Protein AF-A0AAU9RR75-F1 (afdb_monomer_lite)

Structure (mmCIF, N/CA/C/O backbone):
data_AF-A0AAU9RR75-F1
#
_entry.id   AF-A0AAU9RR75-F1
#
loop_
_atom_site.group_PDB
_atom_site.id
_atom_site.type_symbol
_atom_site.label_atom_id
_atom_site.label_alt_id
_atom_site.label_comp_id
_atom_site.label_asym_id
_atom_site.label_entity_id
_atom_site.label_seq_id
_atom_site.pdbx_PDB_ins_code
_atom_site.Cartn_x
_atom_site.Cartn_y
_atom_site.Cartn_z
_atom_site.occupancy
_atom_site.B_iso_or_equiv
_atom_site.auth_seq_id
_atom_site.auth_comp_id
_atom_site.auth_asym_id
_atom_site.auth_atom_id
_atom_site.pdbx_PDB_model_num
ATOM 1 N N . ASP A 1 1 ? 11.156 -35.466 -24.099 1.00 46.19 1 ASP A N 1
ATOM 2 C CA . ASP A 1 1 ? 11.666 -36.235 -25.256 1.00 46.19 1 ASP A CA 1
ATOM 3 C C . ASP A 1 1 ? 13.122 -35.937 -25.621 1.00 46.19 1 ASP A C 1
ATOM 5 O O . ASP A 1 1 ? 13.443 -35.764 -26.784 1.00 46.19 1 ASP A O 1
ATOM 9 N N . ILE A 1 2 ? 14.032 -35.916 -24.636 1.00 34.22 2 ILE A N 1
ATOM 10 C CA . ILE A 1 2 ? 15.478 -35.673 -24.851 1.00 34.22 2 ILE A CA 1
ATOM 11 C C . ILE A 1 2 ? 16.293 -36.975 -24.693 1.00 34.22 2 ILE A C 1
ATOM 13 O O . ILE A 1 2 ? 17.380 -37.107 -25.248 1.00 34.22 2 ILE A O 1
ATOM 17 N N . GLU A 1 3 ? 15.743 -37.993 -24.021 1.00 34.94 3 GLU A N 1
ATOM 18 C CA . GLU A 1 3 ? 16.400 -39.302 -23.882 1.00 34.94 3 GLU A CA 1
ATOM 19 C C . GLU A 1 3 ? 16.282 -40.186 -25.138 1.00 34.94 3 GLU A C 1
ATOM 21 O O . GLU A 1 3 ? 17.133 -41.044 -25.371 1.00 34.94 3 GLU A O 1
ATOM 26 N N . GLY A 1 4 ? 15.286 -39.940 -26.000 1.00 34.06 4 GLY A N 1
ATOM 27 C CA . GLY A 1 4 ? 15.069 -40.708 -27.233 1.00 34.06 4 GLY A CA 1
ATOM 28 C C . GLY A 1 4 ? 16.103 -40.439 -28.334 1.00 34.06 4 GLY A C 1
ATOM 29 O O . GLY A 1 4 ? 16.520 -41.368 -29.026 1.00 34.06 4 GLY A O 1
ATOM 30 N N . GLU A 1 5 ? 16.586 -39.199 -28.471 1.00 41.47 5 GLU A N 1
ATOM 31 C CA . GLU A 1 5 ? 17.566 -38.843 -29.512 1.00 41.47 5 GLU A CA 1
ATOM 32 C C . GLU A 1 5 ? 18.999 -39.283 -29.162 1.00 41.47 5 GLU A C 1
ATOM 34 O O . GLU A 1 5 ? 19.757 -39.699 -30.042 1.00 41.47 5 GLU A O 1
ATOM 39 N N . PHE A 1 6 ? 19.367 -39.295 -27.874 1.00 38.53 6 PHE A N 1
ATOM 40 C CA . PHE A 1 6 ? 20.675 -39.799 -27.431 1.00 38.53 6 PHE A CA 1
ATOM 41 C C . PHE A 1 6 ? 20.812 -41.322 -27.601 1.00 38.53 6 PHE A C 1
ATOM 43 O O . PHE A 1 6 ? 21.907 -41.815 -27.897 1.00 38.53 6 PHE A O 1
ATOM 50 N N . ALA A 1 7 ? 19.711 -42.069 -27.465 1.00 42.69 7 ALA A N 1
ATOM 51 C CA . ALA A 1 7 ? 19.684 -43.511 -27.706 1.00 42.69 7 ALA A CA 1
ATOM 52 C C . ALA A 1 7 ? 19.883 -43.851 -29.195 1.00 42.69 7 ALA A C 1
ATOM 54 O O . ALA A 1 7 ? 20.611 -44.792 -29.521 1.00 42.69 7 ALA A O 1
ATOM 55 N N . PHE A 1 8 ? 19.322 -43.042 -30.101 1.00 44.62 8 PHE A N 1
ATOM 56 C CA . PHE A 1 8 ? 19.456 -43.238 -31.547 1.00 44.62 8 PHE A CA 1
ATOM 57 C C . PHE A 1 8 ? 20.886 -42.958 -32.041 1.00 44.62 8 PHE A C 1
ATOM 59 O O . PHE A 1 8 ? 21.438 -43.724 -32.832 1.00 44.62 8 PHE A O 1
ATOM 66 N N . GLY A 1 9 ? 21.536 -41.917 -31.502 1.00 43.59 9 GLY A N 1
ATOM 67 C CA . GLY A 1 9 ? 22.930 -41.592 -31.824 1.00 43.59 9 GLY A CA 1
ATOM 68 C C . GLY A 1 9 ? 23.934 -42.664 -31.377 1.00 43.59 9 GLY A C 1
ATOM 69 O O . GLY A 1 9 ? 24.864 -42.990 -32.117 1.00 43.59 9 GLY A O 1
ATOM 70 N N . ARG A 1 10 ? 23.731 -43.276 -30.199 1.00 45.75 10 ARG A N 1
ATOM 71 C CA . ARG A 1 10 ? 24.591 -44.378 -29.724 1.00 45.75 10 ARG A CA 1
ATOM 72 C C . ARG A 1 10 ? 24.416 -45.656 -30.547 1.00 45.75 10 ARG A C 1
ATOM 74 O O . ARG A 1 10 ? 25.415 -46.310 -30.834 1.00 45.75 10 ARG A O 1
ATOM 81 N N . LEU A 1 11 ? 23.194 -45.970 -30.985 1.00 44.12 11 LEU A N 1
ATOM 82 C CA . LEU A 1 11 ? 22.911 -47.157 -31.800 1.00 44.12 11 LEU A CA 1
ATOM 83 C C . LEU A 1 11 ? 23.621 -47.109 -33.167 1.00 44.12 11 LEU A C 1
ATOM 85 O O . LEU A 1 11 ? 24.151 -48.121 -33.624 1.00 44.12 11 LEU A O 1
ATOM 89 N N . ILE A 1 12 ? 23.705 -45.928 -33.790 1.00 49.34 12 ILE A N 1
ATOM 90 C CA . ILE A 1 12 ? 24.385 -45.750 -35.085 1.00 49.34 12 ILE A CA 1
ATOM 91 C C . ILE A 1 12 ? 25.908 -45.908 -34.952 1.00 49.34 12 ILE A C 1
ATOM 93 O O . ILE A 1 12 ? 26.529 -46.564 -35.789 1.00 49.34 12 ILE A O 1
ATOM 97 N N . ILE A 1 13 ? 26.518 -45.391 -33.880 1.00 51.62 13 ILE A N 1
ATOM 98 C CA . ILE A 1 13 ? 27.967 -45.537 -33.652 1.00 51.62 13 ILE A CA 1
ATOM 99 C C . ILE A 1 13 ? 28.342 -47.007 -33.387 1.00 51.62 13 ILE A C 1
ATOM 101 O O . ILE A 1 13 ? 29.365 -47.472 -33.890 1.00 51.62 13 ILE A O 1
ATOM 105 N N . THR A 1 14 ? 27.506 -47.770 -32.672 1.00 47.81 14 THR A N 1
ATOM 106 C CA . THR A 1 14 ? 27.743 -49.206 -32.421 1.00 47.81 14 THR A CA 1
ATOM 107 C C . THR A 1 14 ? 27.582 -50.070 -33.680 1.00 47.81 14 THR A C 1
ATOM 109 O O . THR A 1 14 ? 28.323 -51.035 -33.866 1.00 47.81 14 THR A O 1
ATOM 112 N N . LEU A 1 15 ? 26.670 -49.715 -34.591 1.00 47.34 15 LEU A N 1
ATOM 113 C CA . LEU A 1 15 ? 26.523 -50.422 -35.871 1.00 47.34 15 LEU A CA 1
ATOM 114 C C . LEU A 1 15 ? 27.691 -50.138 -36.832 1.00 47.34 15 LEU A C 1
ATOM 116 O O . LEU A 1 15 ? 28.119 -51.034 -37.564 1.00 47.34 15 LEU A O 1
ATOM 120 N N . LEU A 1 16 ? 28.261 -48.929 -36.796 1.00 47.50 16 LEU A N 1
ATOM 121 C CA . LEU A 1 16 ? 29.411 -48.569 -37.633 1.00 47.50 16 LEU A CA 1
ATOM 122 C C . LEU A 1 16 ? 30.712 -49.244 -37.178 1.00 47.50 16 LEU A C 1
ATOM 124 O O . LEU A 1 16 ? 31.492 -49.677 -38.028 1.00 47.50 16 LEU A O 1
ATOM 128 N N . THR A 1 17 ? 30.930 -49.425 -35.872 1.00 47.19 17 THR A N 1
ATOM 129 C CA . THR A 1 17 ? 32.090 -50.189 -35.380 1.00 47.19 17 THR A CA 1
ATOM 130 C C . THR A 1 17 ? 31.963 -51.684 -35.678 1.00 47.19 17 THR A C 1
ATOM 132 O O . THR A 1 17 ? 32.955 -52.300 -36.061 1.00 47.19 17 THR A O 1
ATOM 135 N N . SER A 1 18 ? 30.758 -52.264 -35.625 1.00 42.41 18 SER A N 1
ATOM 136 C CA . SER A 1 18 ? 30.532 -53.669 -36.010 1.00 42.41 18 SER A CA 1
ATOM 137 C C . SER A 1 18 ? 30.731 -53.926 -37.510 1.00 42.41 18 SER A C 1
ATOM 139 O O . SER A 1 18 ? 31.189 -55.005 -37.885 1.00 42.41 18 SER A O 1
ATOM 141 N N . SER A 1 19 ? 30.419 -52.954 -38.373 1.00 42.91 19 SER A N 1
ATOM 142 C CA . SER A 1 19 ? 30.619 -53.082 -39.824 1.00 42.91 19 SER A CA 1
ATOM 143 C C . SER A 1 19 ? 32.105 -53.005 -40.206 1.00 42.91 19 SER A C 1
ATOM 145 O O . SER A 1 19 ? 32.556 -53.717 -41.099 1.00 42.91 19 SER A O 1
ATOM 147 N N . TYR A 1 20 ? 32.904 -52.228 -39.462 1.00 40.72 20 TYR A N 1
ATOM 148 C CA . TYR A 1 20 ? 34.354 -52.125 -39.675 1.00 40.72 20 TYR A CA 1
ATOM 149 C C . TYR A 1 20 ? 35.115 -53.419 -39.321 1.00 40.72 20 TYR A C 1
ATOM 151 O O . TYR A 1 20 ? 36.130 -53.723 -39.946 1.00 40.72 20 TYR A O 1
ATOM 159 N N . TYR A 1 21 ? 34.614 -54.211 -38.364 1.00 36.47 21 TYR A N 1
ATOM 160 C CA . TYR A 1 21 ? 35.192 -55.518 -38.011 1.00 36.47 21 TYR A CA 1
ATOM 161 C C . TYR A 1 21 ? 34.797 -56.654 -38.966 1.00 36.47 21 TYR A C 1
ATOM 163 O O . TYR A 1 21 ? 35.471 -57.682 -38.991 1.00 36.47 21 TYR A O 1
ATOM 171 N N . PHE A 1 22 ? 33.750 -56.488 -39.781 1.00 37.34 22 PHE A N 1
ATOM 172 C CA . PHE A 1 22 ? 33.345 -57.519 -40.744 1.00 37.34 22 PHE A CA 1
ATOM 173 C C . PHE A 1 22 ? 34.198 -57.510 -42.025 1.00 37.34 22 PHE A C 1
ATOM 175 O O . PHE A 1 22 ? 34.238 -58.499 -42.753 1.00 37.34 22 PHE A O 1
ATOM 182 N N . THR A 1 23 ? 34.935 -56.427 -42.287 1.00 39.69 23 THR A N 1
ATOM 183 C CA . THR A 1 23 ? 35.719 -56.257 -43.522 1.00 39.69 23 THR A CA 1
ATOM 184 C C . THR A 1 23 ? 37.114 -56.894 -43.477 1.00 39.69 23 THR A C 1
ATOM 186 O O . THR A 1 23 ? 37.786 -56.948 -44.503 1.00 39.69 23 THR A O 1
ATOM 189 N N . THR A 1 24 ? 37.574 -57.402 -42.328 1.00 42.78 24 THR A N 1
ATOM 190 C CA . THR A 1 24 ? 38.912 -58.021 -42.192 1.00 42.78 24 THR A CA 1
ATOM 191 C C . THR A 1 24 ? 38.905 -59.549 -42.143 1.00 42.78 24 THR A C 1
ATOM 193 O O . THR A 1 24 ? 39.972 -60.157 -42.085 1.00 42.78 24 THR A O 1
ATOM 196 N N . ALA A 1 25 ? 37.742 -60.196 -42.253 1.00 43.81 25 ALA A N 1
ATOM 197 C CA . ALA A 1 25 ? 37.632 -61.652 -42.259 1.00 43.81 25 ALA A CA 1
ATOM 198 C C . ALA A 1 25 ? 36.766 -62.151 -43.423 1.00 43.81 25 ALA A C 1
ATOM 200 O O . ALA A 1 25 ? 35.662 -62.641 -43.229 1.00 43.81 25 ALA A O 1
ATOM 201 N N . THR A 1 26 ? 37.258 -62.042 -44.657 1.00 37.97 26 THR A N 1
ATOM 202 C CA . THR A 1 26 ? 36.898 -62.988 -45.730 1.00 37.97 26 THR A CA 1
ATOM 203 C C . THR A 1 26 ? 37.938 -62.932 -46.844 1.00 37.97 26 THR A C 1
ATOM 205 O O . THR A 1 26 ? 37.996 -62.027 -47.671 1.00 37.97 26 THR A O 1
ATOM 208 N N . SER A 1 27 ? 38.803 -63.939 -46.815 1.00 41.34 27 SER A N 1
ATOM 209 C CA . SER A 1 27 ? 39.710 -64.319 -47.887 1.00 41.34 27 SER A CA 1
ATOM 210 C C . SER A 1 27 ? 38.916 -64.812 -49.103 1.00 41.34 27 SER A C 1
ATOM 212 O O . SER A 1 27 ? 38.010 -65.624 -48.957 1.00 41.34 27 SER A O 1
ATOM 214 N N . GLN A 1 28 ? 39.340 -64.368 -50.290 1.00 44.38 28 GLN A N 1
ATOM 215 C CA . GLN A 1 28 ? 39.146 -65.018 -51.591 1.00 44.38 28 GLN A CA 1
ATOM 216 C C . GLN A 1 28 ? 37.698 -65.323 -52.010 1.00 44.38 28 GLN A C 1
ATOM 218 O O . GLN A 1 28 ? 37.230 -66.445 -51.908 1.00 44.38 28 GLN A O 1
ATOM 223 N N . THR A 1 29 ? 37.032 -64.348 -52.629 1.00 37.69 29 THR A N 1
ATOM 224 C CA . THR A 1 29 ? 36.254 -64.544 -53.870 1.00 37.69 29 THR A CA 1
ATOM 225 C C . THR A 1 29 ? 35.995 -63.177 -54.508 1.00 37.69 29 THR A C 1
ATOM 227 O O . THR A 1 29 ? 35.757 -62.184 -53.825 1.00 37.69 29 THR A O 1
ATOM 230 N N . ALA A 1 30 ? 36.117 -63.098 -55.834 1.00 45.66 30 ALA A N 1
ATOM 231 C CA . ALA A 1 30 ? 35.941 -61.868 -56.596 1.00 45.66 30 ALA A CA 1
ATOM 232 C C . ALA A 1 30 ? 34.484 -61.377 -56.513 1.00 45.66 30 ALA A C 1
ATOM 234 O O . ALA A 1 30 ? 33.601 -61.911 -57.180 1.00 45.66 30 ALA A O 1
ATOM 235 N N . LEU A 1 31 ? 34.242 -60.345 -55.703 1.00 43.84 31 LEU A N 1
ATOM 236 C CA . LEU A 1 31 ? 32.975 -59.616 -55.665 1.00 43.84 31 LEU A CA 1
ATOM 237 C C . LEU A 1 31 ? 32.974 -58.470 -56.696 1.00 43.84 31 LEU A C 1
ATOM 239 O O . LEU A 1 31 ? 34.020 -57.880 -56.983 1.00 43.84 31 LEU A O 1
ATOM 243 N N . PRO A 1 32 ? 31.811 -58.136 -57.285 1.00 40.03 32 PRO A N 1
ATOM 244 C CA . PRO A 1 32 ? 31.728 -57.209 -58.408 1.00 40.03 32 PRO A CA 1
ATOM 245 C C . PRO A 1 32 ? 32.093 -55.776 -57.992 1.00 40.03 32 PRO A C 1
ATOM 247 O O . PRO A 1 32 ? 31.638 -55.275 -56.963 1.00 40.03 32 PRO A O 1
ATOM 250 N N . ARG A 1 33 ? 32.835 -55.066 -58.860 1.00 45.78 33 ARG A N 1
ATOM 251 C CA . ARG A 1 33 ? 33.277 -53.655 -58.718 1.00 45.78 33 ARG A CA 1
ATOM 252 C C . ARG A 1 33 ? 32.174 -52.641 -58.341 1.00 45.78 33 ARG A C 1
ATOM 254 O O . ARG A 1 33 ? 32.494 -51.521 -57.960 1.00 45.78 33 ARG A O 1
ATOM 261 N N . ARG A 1 34 ? 30.889 -53.011 -58.410 1.00 42.72 34 ARG A N 1
ATOM 262 C CA . ARG A 1 34 ? 29.750 -52.180 -57.976 1.00 42.72 34 ARG A CA 1
ATOM 263 C C . ARG A 1 34 ? 29.563 -52.106 -56.451 1.00 42.72 34 ARG A C 1
ATOM 265 O O . ARG A 1 34 ? 29.012 -51.114 -55.988 1.00 42.72 34 ARG A O 1
ATOM 272 N N . ALA A 1 35 ? 30.040 -53.083 -55.674 1.00 41.75 35 ALA A N 1
ATOM 273 C CA . ALA A 1 35 ? 29.881 -53.084 -54.212 1.00 41.75 35 ALA A CA 1
ATOM 274 C C . ALA A 1 35 ? 30.844 -52.110 -53.496 1.00 41.75 35 ALA A C 1
ATOM 276 O O . ALA A 1 35 ? 30.473 -51.478 -52.511 1.00 41.75 35 ALA A O 1
ATOM 277 N N . PHE A 1 36 ? 32.053 -51.913 -54.034 1.00 40.75 36 PHE A N 1
ATOM 278 C CA . PHE A 1 36 ? 33.056 -51.002 -53.463 1.00 40.75 36 PHE A CA 1
ATOM 279 C C . PHE A 1 36 ? 32.695 -49.516 -53.640 1.00 40.75 36 PHE A C 1
ATOM 281 O O . PHE A 1 36 ? 32.954 -48.709 -52.751 1.00 40.75 36 PHE A O 1
ATOM 288 N N . ALA A 1 37 ? 32.054 -49.156 -54.757 1.00 43.78 37 ALA A N 1
ATOM 289 C CA . ALA A 1 37 ? 31.613 -47.784 -55.024 1.00 43.78 37 ALA A CA 1
ATOM 290 C C . ALA A 1 37 ? 30.426 -47.359 -54.138 1.00 43.78 37 ALA A C 1
ATOM 292 O O . ALA A 1 37 ? 30.350 -46.209 -53.724 1.00 43.78 37 ALA A O 1
ATOM 293 N N . PHE A 1 38 ? 29.533 -48.292 -53.786 1.00 42.72 38 PHE A N 1
ATOM 294 C CA . PHE A 1 38 ? 28.439 -48.026 -52.844 1.00 42.72 38 PHE A CA 1
ATOM 295 C C . PHE A 1 38 ? 28.961 -47.723 -51.431 1.00 42.72 38 PHE A C 1
ATOM 297 O O . PHE A 1 38 ? 28.431 -46.851 -50.747 1.00 42.72 38 PHE A O 1
ATOM 304 N N . SER A 1 39 ? 30.038 -48.396 -51.011 1.00 54.81 39 SER A N 1
ATOM 305 C CA . SER A 1 39 ? 30.628 -48.213 -49.682 1.00 54.81 39 SER A CA 1
ATOM 306 C C . SER A 1 39 ? 31.272 -46.836 -49.499 1.00 54.81 39 SER A C 1
ATOM 308 O O . SER A 1 39 ? 31.146 -46.251 -48.426 1.00 54.81 39 SER A O 1
ATOM 310 N N . THR A 1 40 ? 31.946 -46.290 -50.515 1.00 55.97 40 THR A N 1
ATOM 311 C CA . THR A 1 40 ? 32.604 -44.977 -50.402 1.00 55.97 40 THR A CA 1
ATOM 312 C C . THR A 1 40 ? 31.601 -43.827 -50.428 1.00 55.97 40 THR A C 1
ATOM 314 O O . THR A 1 40 ? 31.759 -42.881 -49.660 1.00 55.97 40 THR A O 1
ATOM 317 N N . THR A 1 41 ? 30.532 -43.926 -51.228 1.00 63.84 41 THR A N 1
ATOM 318 C CA . THR A 1 41 ? 29.463 -42.913 -51.270 1.00 63.84 41 THR A CA 1
ATOM 319 C C . THR A 1 41 ? 28.677 -42.852 -49.959 1.00 63.84 41 THR A C 1
ATOM 321 O O . THR A 1 41 ? 28.402 -41.762 -49.451 1.00 63.84 41 THR A O 1
ATOM 324 N N . VAL A 1 42 ? 28.363 -44.010 -49.367 1.00 66.81 42 VAL A N 1
ATOM 325 C CA . VAL A 1 42 ? 27.680 -44.078 -48.064 1.00 66.81 42 VAL A CA 1
ATOM 326 C C . VAL A 1 42 ? 28.573 -43.516 -46.954 1.00 66.81 42 VAL A C 1
ATOM 328 O O . VAL A 1 42 ? 28.111 -42.696 -46.163 1.00 66.81 42 VAL A O 1
ATOM 331 N N . LEU A 1 43 ? 29.866 -43.860 -46.937 1.00 65.88 43 LEU A N 1
ATOM 332 C CA . LEU A 1 43 ? 30.819 -43.309 -45.965 1.00 65.88 43 LEU A CA 1
ATOM 333 C C . LEU A 1 43 ? 31.000 -41.791 -46.115 1.00 65.88 43 LEU A C 1
ATOM 335 O O . LEU A 1 43 ? 30.986 -41.082 -45.109 1.00 65.88 43 LEU A O 1
ATOM 339 N N . SER A 1 44 ? 31.086 -41.268 -47.344 1.00 67.31 44 SER A N 1
ATOM 340 C CA . SER A 1 44 ? 31.163 -39.818 -47.570 1.00 67.31 44 SER A CA 1
ATOM 341 C C . SER A 1 44 ? 29.894 -39.087 -47.126 1.00 67.31 44 SER A C 1
ATOM 343 O O . SER A 1 44 ? 29.978 -37.987 -46.585 1.00 67.31 44 SER A O 1
ATOM 345 N N . SER A 1 45 ? 28.724 -39.712 -47.292 1.00 73.12 45 SER A N 1
ATOM 346 C CA . SER A 1 45 ? 27.444 -39.139 -46.867 1.00 73.12 45 SER A CA 1
ATOM 347 C C . SER A 1 45 ? 27.334 -39.076 -45.340 1.00 73.12 45 SER A C 1
ATOM 349 O O . SER A 1 45 ? 26.951 -38.042 -44.793 1.00 73.12 45 SER A O 1
ATOM 351 N N . ILE A 1 46 ? 27.762 -40.132 -44.640 1.00 73.62 46 ILE A N 1
ATOM 352 C CA . ILE A 1 46 ? 27.816 -40.166 -43.169 1.00 73.62 46 ILE A CA 1
ATOM 353 C C . ILE A 1 46 ? 28.812 -39.126 -42.635 1.00 73.62 46 ILE A C 1
ATOM 355 O O . ILE A 1 46 ? 28.515 -38.407 -41.677 1.00 73.62 46 ILE A O 1
ATOM 359 N N . GLN A 1 47 ? 29.980 -38.995 -43.269 1.00 76.69 47 GLN A N 1
ATOM 360 C CA . GLN A 1 47 ? 30.981 -37.997 -42.889 1.00 76.69 47 GLN A CA 1
ATOM 361 C C . GLN A 1 47 ? 30.450 -36.566 -43.065 1.00 76.69 47 GLN A C 1
ATOM 363 O O . GLN A 1 47 ? 30.626 -35.733 -42.174 1.00 76.69 47 GLN A O 1
ATOM 368 N N . GLN A 1 48 ? 29.727 -36.298 -44.155 1.00 78.06 48 GLN A N 1
ATOM 369 C CA . GLN A 1 48 ? 29.095 -35.002 -44.399 1.00 78.06 48 GLN A CA 1
ATOM 370 C C . GLN A 1 48 ? 27.970 -34.704 -43.392 1.00 78.06 48 GLN A C 1
ATOM 372 O O . GLN A 1 48 ? 27.892 -33.599 -42.858 1.00 78.06 48 GLN A O 1
ATOM 377 N N . GLN A 1 49 ? 27.136 -35.694 -43.056 1.00 74.94 49 GLN A N 1
ATOM 378 C CA . GLN A 1 49 ? 26.105 -35.545 -42.019 1.00 74.94 49 GLN A CA 1
ATOM 379 C C . GLN A 1 49 ? 26.708 -35.262 -40.635 1.00 74.94 49 GLN A C 1
ATOM 381 O O . GLN A 1 49 ? 26.199 -34.417 -39.900 1.00 74.94 49 GLN A O 1
ATOM 386 N N . THR A 1 50 ? 27.823 -35.914 -40.300 1.00 76.44 50 THR A N 1
ATOM 387 C CA . THR A 1 50 ? 28.531 -35.703 -39.027 1.00 76.44 50 THR A CA 1
ATOM 388 C C . THR A 1 50 ? 29.117 -34.291 -38.938 1.00 76.44 50 THR A C 1
ATOM 390 O O . THR A 1 50 ? 29.023 -33.646 -37.894 1.00 76.44 50 THR A O 1
ATOM 393 N N . GLN A 1 51 ? 29.670 -33.775 -40.041 1.00 82.69 51 GLN A N 1
ATOM 394 C CA . GLN A 1 51 ? 30.164 -32.395 -40.121 1.00 82.69 51 GLN A CA 1
ATOM 395 C C . GLN A 1 51 ? 29.033 -31.371 -39.969 1.00 82.69 51 GLN A C 1
ATOM 397 O O . GLN A 1 51 ? 29.186 -30.409 -39.216 1.00 82.69 51 GLN A O 1
ATOM 402 N N . ASN A 1 52 ? 27.881 -31.613 -40.601 1.00 81.75 52 ASN A N 1
ATOM 403 C CA . ASN A 1 52 ? 26.707 -30.752 -40.456 1.00 81.75 52 ASN A CA 1
ATOM 404 C C . ASN A 1 52 ? 26.197 -30.731 -39.007 1.00 81.75 52 ASN A C 1
ATOM 406 O O . ASN A 1 52 ? 25.923 -29.664 -38.466 1.00 81.75 52 ASN A O 1
ATOM 410 N N . LEU A 1 53 ? 26.120 -31.886 -38.339 1.00 79.38 53 LEU A N 1
ATOM 411 C CA . LEU A 1 53 ? 25.709 -31.961 -36.932 1.00 79.38 53 LEU A CA 1
ATOM 412 C C . LEU A 1 53 ? 26.677 -31.221 -36.000 1.00 79.38 53 LEU A C 1
ATOM 414 O O . LEU A 1 53 ? 26.228 -30.509 -35.101 1.00 79.38 53 LEU A O 1
ATOM 418 N N . HIS A 1 54 ? 27.986 -31.338 -36.234 1.00 79.81 54 HIS A N 1
ATOM 419 C CA . HIS A 1 54 ? 28.992 -30.571 -35.496 1.00 79.81 54 HIS A CA 1
ATOM 420 C C . HIS A 1 54 ? 28.853 -29.062 -35.723 1.00 79.81 54 HIS A C 1
ATOM 422 O O . HIS A 1 54 ? 28.964 -28.290 -34.771 1.00 79.81 54 HIS A O 1
ATOM 428 N N . PHE A 1 55 ? 28.568 -28.644 -36.957 1.00 84.56 55 PHE A N 1
ATOM 4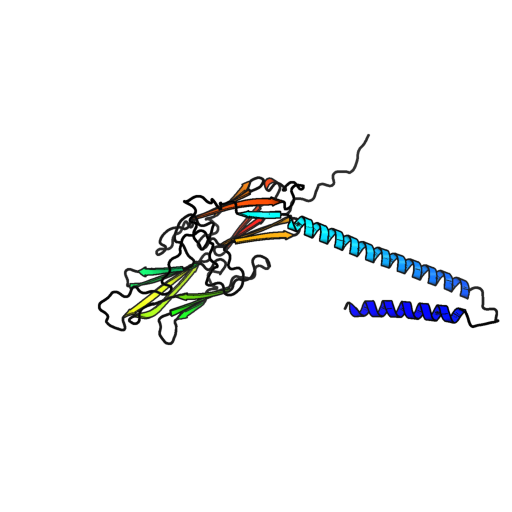29 C CA . PHE A 1 55 ? 28.293 -27.249 -37.289 1.00 84.56 55 PHE A CA 1
ATOM 430 C C . PHE A 1 55 ? 27.062 -26.725 -36.530 1.00 84.56 55 PHE A C 1
ATOM 432 O O . PHE A 1 55 ? 27.163 -25.730 -35.816 1.00 84.56 55 PHE A O 1
ATOM 439 N N . TYR A 1 56 ? 25.937 -27.448 -36.563 1.00 75.50 56 TYR A N 1
ATOM 440 C CA . TYR A 1 56 ? 24.720 -27.066 -35.830 1.00 75.50 56 TYR A CA 1
ATOM 441 C C . TYR A 1 56 ? 24.880 -27.091 -34.303 1.00 75.50 56 TYR A C 1
ATOM 443 O O . TYR A 1 56 ? 24.229 -26.321 -33.593 1.00 75.50 56 TYR A O 1
ATOM 451 N N . ALA A 1 57 ? 25.711 -27.984 -33.764 1.00 78.50 57 ALA A N 1
ATOM 452 C CA . ALA A 1 57 ? 26.028 -27.998 -32.338 1.00 78.50 57 ALA A CA 1
ATOM 453 C C . ALA A 1 57 ? 26.856 -26.766 -31.938 1.00 78.50 57 ALA A C 1
ATOM 455 O O . ALA A 1 57 ? 26.557 -26.134 -30.926 1.00 78.50 57 ALA A O 1
ATOM 456 N N . ASN A 1 58 ? 27.842 -26.389 -32.756 1.00 81.00 58 ASN A N 1
ATOM 457 C CA . ASN A 1 58 ? 28.677 -25.215 -32.515 1.00 81.00 58 ASN A CA 1
ATOM 458 C C . ASN A 1 58 ? 27.890 -23.903 -32.627 1.00 81.00 58 ASN A C 1
ATOM 460 O O . ASN A 1 58 ? 28.091 -23.026 -31.791 1.00 81.00 58 ASN A O 1
ATOM 464 N N . GLU A 1 59 ? 26.972 -23.781 -33.591 1.00 85.94 59 GLU A N 1
ATOM 465 C CA . GLU A 1 59 ? 26.081 -22.615 -33.696 1.00 85.94 59 GLU A CA 1
ATOM 466 C C . GLU A 1 59 ? 25.176 -22.486 -32.464 1.00 85.94 59 GLU A C 1
ATOM 468 O O . GLU A 1 59 ? 25.115 -21.421 -31.858 1.00 85.94 59 GLU A O 1
ATOM 473 N N . ARG A 1 60 ? 24.583 -23.587 -31.980 1.00 78.75 60 ARG A N 1
ATOM 474 C CA . ARG A 1 60 ? 23.801 -23.561 -30.728 1.00 78.75 60 ARG A CA 1
ATOM 475 C C . ARG A 1 60 ? 24.635 -23.167 -29.510 1.00 78.75 60 ARG A C 1
ATOM 477 O O . ARG A 1 60 ? 24.147 -22.459 -28.633 1.00 78.75 60 ARG A O 1
ATOM 484 N N . GLU A 1 61 ? 25.882 -23.621 -29.418 1.00 81.50 61 GLU A N 1
ATOM 485 C CA . GLU A 1 61 ? 26.783 -23.219 -28.330 1.00 81.50 61 GLU A CA 1
ATOM 486 C C . GLU A 1 61 ? 27.227 -21.755 -28.456 1.00 81.50 61 GLU A C 1
ATOM 488 O O . GLU A 1 61 ? 27.370 -21.068 -27.442 1.00 81.50 61 GLU A O 1
ATOM 493 N N . ARG A 1 62 ? 27.395 -21.244 -29.680 1.00 80.25 62 ARG A N 1
ATOM 494 C CA . ARG A 1 62 ? 27.657 -19.825 -29.937 1.00 80.25 62 ARG A CA 1
ATOM 495 C C . ARG A 1 62 ? 26.462 -18.962 -29.541 1.00 80.25 62 ARG A C 1
ATOM 497 O O . ARG A 1 62 ? 26.651 -18.018 -28.782 1.00 80.25 62 ARG A O 1
ATOM 504 N N . GLU A 1 63 ? 25.250 -19.330 -29.947 1.00 76.81 63 GLU A N 1
ATOM 505 C CA . GLU A 1 63 ? 24.010 -18.661 -29.534 1.00 76.81 63 GLU A CA 1
ATOM 506 C C . GLU A 1 63 ? 23.846 -18.664 -28.010 1.00 76.81 63 GLU A C 1
ATOM 508 O O . GLU A 1 63 ? 23.500 -17.641 -27.420 1.00 76.81 63 GLU A O 1
ATOM 513 N N . LYS A 1 64 ? 24.152 -19.784 -27.338 1.00 75.00 64 LYS A N 1
ATOM 514 C CA . LYS A 1 64 ? 24.151 -19.855 -25.867 1.00 75.00 64 LYS A CA 1
ATOM 515 C C . LYS A 1 64 ? 25.188 -18.929 -25.239 1.00 75.00 64 LYS A C 1
ATOM 517 O O . LYS A 1 64 ? 24.879 -18.289 -24.236 1.00 75.00 64 LYS A O 1
ATOM 522 N N . ARG A 1 65 ? 26.403 -18.849 -25.792 1.00 75.50 65 ARG A N 1
ATOM 523 C CA . ARG A 1 65 ? 27.453 -17.940 -25.298 1.00 75.50 65 ARG A CA 1
ATOM 524 C C . ARG A 1 65 ? 27.072 -16.483 -25.514 1.00 75.50 65 ARG A C 1
ATOM 526 O O . ARG A 1 65 ? 27.171 -15.710 -24.572 1.00 75.50 65 ARG A O 1
ATOM 533 N N . GLU A 1 66 ? 26.568 -16.129 -26.691 1.00 70.00 66 GLU A N 1
ATOM 534 C CA . GLU A 1 66 ? 26.092 -14.777 -26.993 1.00 70.00 66 GLU A CA 1
ATOM 535 C C . GLU A 1 66 ? 24.893 -14.396 -26.114 1.00 70.00 66 GLU A C 1
ATOM 537 O O . GLU A 1 66 ? 24.847 -13.279 -25.604 1.00 70.00 66 GLU A O 1
ATOM 542 N N . ASN A 1 67 ? 23.956 -15.316 -25.859 1.00 58.59 67 ASN A N 1
ATOM 543 C CA . ASN A 1 67 ? 22.859 -15.087 -24.915 1.00 58.59 67 ASN A CA 1
ATOM 544 C C . ASN A 1 67 ? 23.350 -14.967 -23.470 1.00 58.59 67 ASN A C 1
ATOM 546 O O . ASN A 1 67 ? 22.891 -14.081 -22.761 1.00 58.59 67 ASN A O 1
ATOM 550 N N . SER A 1 68 ? 24.311 -15.789 -23.044 1.00 58.38 68 SER A N 1
ATOM 551 C CA . SER A 1 68 ? 24.903 -15.713 -21.703 1.00 58.38 68 SER A CA 1
ATOM 552 C C . SER A 1 68 ? 25.704 -14.423 -21.496 1.00 58.38 68 SER A C 1
ATOM 554 O O . SER A 1 68 ? 25.676 -13.825 -20.422 1.00 58.38 68 SER A O 1
ATOM 556 N N . GLU A 1 69 ? 26.404 -13.956 -22.527 1.00 63.75 69 GLU A N 1
ATOM 557 C CA . GLU A 1 69 ? 27.169 -12.711 -22.500 1.00 63.75 69 GLU A CA 1
ATOM 558 C C . GLU A 1 69 ? 26.250 -11.484 -22.575 1.00 63.75 69 GLU A C 1
ATOM 560 O O . GLU A 1 69 ? 26.473 -10.505 -21.858 1.00 63.75 69 GLU A O 1
ATOM 565 N N . LYS A 1 70 ? 25.156 -11.562 -23.347 1.00 55.00 70 LYS A N 1
ATOM 566 C CA . LYS A 1 70 ? 24.051 -10.594 -23.293 1.00 55.00 70 LYS A CA 1
ATOM 567 C C . LYS A 1 70 ? 23.421 -10.570 -21.903 1.00 55.00 70 LYS A C 1
ATOM 569 O O . LYS A 1 70 ? 23.278 -9.485 -21.361 1.00 55.00 70 LYS A O 1
ATOM 574 N N . GLU A 1 71 ? 23.118 -11.717 -21.291 1.00 54.41 71 GLU A N 1
ATOM 575 C CA . GLU A 1 71 ? 22.591 -11.816 -19.919 1.00 54.41 71 GLU A CA 1
ATOM 576 C C . GLU A 1 71 ? 23.557 -11.243 -18.869 1.00 54.41 71 GLU A C 1
ATOM 578 O O . GLU A 1 71 ? 23.124 -10.566 -17.935 1.00 54.41 71 GLU A O 1
ATOM 583 N N . LYS A 1 72 ? 24.870 -11.436 -19.038 1.00 56.03 72 LYS A N 1
ATOM 584 C CA . LYS A 1 72 ? 25.885 -10.817 -18.172 1.00 56.03 72 LYS A CA 1
ATOM 585 C C . LYS A 1 72 ? 25.947 -9.298 -18.333 1.00 56.03 72 LYS A C 1
ATOM 587 O O . LYS A 1 72 ? 25.940 -8.608 -17.321 1.00 56.03 72 LYS A O 1
ATOM 592 N N . LYS A 1 73 ? 25.931 -8.770 -19.565 1.00 52.78 73 LYS A N 1
ATOM 593 C CA . LYS A 1 73 ? 25.836 -7.315 -19.823 1.00 52.78 73 LYS A CA 1
ATOM 594 C C . LYS A 1 73 ? 24.495 -6.729 -19.352 1.00 52.78 73 LYS A C 1
ATOM 596 O O . LYS A 1 73 ? 24.424 -5.595 -18.898 1.00 52.78 73 LYS A O 1
ATOM 601 N N . MET A 1 74 ? 23.421 -7.514 -19.415 1.00 51.59 74 MET A N 1
ATOM 602 C CA . MET A 1 74 ? 22.072 -7.178 -18.937 1.00 51.59 74 MET A CA 1
ATOM 603 C C . MET A 1 74 ? 21.993 -7.028 -17.411 1.00 51.59 74 MET A C 1
ATOM 605 O O . MET A 1 74 ? 21.194 -6.230 -16.924 1.00 51.59 74 MET A O 1
ATOM 609 N N . ALA A 1 75 ? 22.822 -7.761 -16.661 1.00 51.44 75 ALA A N 1
ATOM 610 C CA . ALA A 1 75 ? 22.918 -7.666 -15.203 1.00 51.44 75 ALA A CA 1
ATOM 611 C C . ALA A 1 75 ? 23.631 -6.387 -14.709 1.00 51.44 75 ALA A C 1
ATOM 613 O O . ALA A 1 75 ? 23.710 -6.161 -13.499 1.00 51.44 75 ALA A O 1
ATOM 614 N N . GLU A 1 76 ? 24.143 -5.549 -15.617 1.00 55.91 76 GLU A N 1
ATOM 615 C CA . GLU A 1 76 ? 24.916 -4.357 -15.263 1.00 55.91 76 GLU A CA 1
ATOM 616 C C . GLU A 1 76 ? 24.056 -3.118 -14.980 1.00 55.91 76 GLU A C 1
ATOM 618 O O . GLU A 1 76 ? 24.539 -2.217 -14.305 1.00 55.91 76 GLU A O 1
ATOM 623 N N . LEU A 1 77 ? 22.802 -3.032 -15.439 1.00 60.41 77 LEU A N 1
ATOM 624 C CA . LEU A 1 77 ? 21.954 -1.867 -15.148 1.00 60.41 77 LEU A CA 1
ATOM 625 C C . LEU A 1 77 ? 21.175 -2.075 -13.849 1.00 60.41 77 LEU A C 1
ATOM 627 O O . LEU A 1 77 ? 20.292 -2.930 -13.765 1.00 60.41 77 LEU A O 1
ATOM 631 N N . GLN A 1 78 ? 21.491 -1.263 -12.842 1.00 64.75 78 GLN A N 1
ATOM 632 C CA . GLN A 1 78 ? 20.814 -1.270 -11.547 1.00 64.75 78 GLN A CA 1
ATOM 633 C C . GLN A 1 78 ? 20.288 0.123 -11.216 1.00 64.75 78 GLN A C 1
ATOM 635 O O . GLN A 1 78 ? 20.924 1.134 -11.524 1.00 64.75 78 GLN A O 1
ATOM 640 N N . PHE A 1 79 ? 19.129 0.164 -10.561 1.00 66.00 79 PHE A N 1
ATOM 641 C CA . PHE A 1 79 ? 18.637 1.382 -9.939 1.00 66.00 79 PHE A CA 1
ATOM 642 C C . PHE A 1 79 ? 19.221 1.519 -8.546 1.00 66.00 79 PHE A C 1
ATOM 644 O O . PHE A 1 79 ? 19.086 0.620 -7.714 1.00 66.00 79 PHE A O 1
ATOM 651 N N . LEU A 1 80 ? 19.833 2.669 -8.297 1.00 67.31 80 LEU A N 1
ATOM 652 C CA . LEU A 1 80 ? 20.199 3.092 -6.961 1.00 67.31 80 LEU A CA 1
ATOM 653 C C . LEU A 1 80 ? 19.185 4.133 -6.504 1.00 67.31 80 LEU A C 1
ATOM 655 O O . LEU A 1 80 ? 19.017 5.168 -7.151 1.00 67.31 80 LEU A O 1
ATOM 659 N N . ASP A 1 81 ? 18.525 3.863 -5.382 1.00 67.56 81 ASP A N 1
ATOM 660 C CA . ASP A 1 81 ? 17.741 4.890 -4.713 1.00 67.56 81 ASP A CA 1
ATOM 661 C C . ASP A 1 81 ? 18.669 6.015 -4.239 1.00 67.56 81 ASP A C 1
ATOM 663 O O . ASP A 1 81 ? 19.549 5.819 -3.397 1.00 67.56 81 ASP A O 1
ATOM 667 N N . SER A 1 82 ? 18.480 7.193 -4.828 1.00 59.78 82 SER A N 1
ATOM 668 C CA . SER A 1 82 ? 19.253 8.401 -4.566 1.00 59.78 82 SER A CA 1
ATOM 669 C C . SER A 1 82 ? 18.440 9.451 -3.813 1.00 59.78 82 SER A C 1
ATOM 671 O O . SER A 1 82 ? 18.947 10.551 -3.577 1.00 59.78 82 SER A O 1
ATOM 673 N N . THR A 1 83 ? 17.221 9.118 -3.352 1.00 58.59 83 THR A N 1
ATOM 674 C CA . THR A 1 83 ? 16.434 9.988 -2.452 1.00 58.59 83 THR A CA 1
ATOM 675 C C . THR A 1 83 ? 17.121 10.282 -1.126 1.00 58.59 83 THR A C 1
ATOM 677 O O . THR A 1 83 ? 16.690 11.174 -0.396 1.00 58.59 83 THR A O 1
ATOM 680 N N . GLY A 1 84 ? 18.232 9.595 -0.875 1.00 49.69 84 GLY A N 1
ATOM 681 C CA . GLY A 1 84 ? 19.246 9.956 0.086 1.00 49.69 84 GLY A CA 1
ATOM 682 C C . GLY A 1 84 ? 19.205 9.020 1.276 1.00 49.69 84 GLY A C 1
ATOM 683 O O . GLY A 1 84 ? 18.246 9.024 2.040 1.00 49.69 84 GLY A O 1
ATOM 684 N N . ILE A 1 85 ? 20.318 8.331 1.511 1.00 46.22 85 ILE A N 1
ATOM 685 C CA . ILE A 1 85 ? 20.814 8.110 2.867 1.00 46.22 85 ILE A CA 1
ATOM 686 C C . ILE A 1 85 ? 21.690 9.332 3.184 1.00 46.22 85 ILE A C 1
ATOM 688 O O . ILE A 1 85 ? 22.910 9.251 3.014 1.00 46.22 85 ILE A O 1
ATOM 692 N N . PRO A 1 86 ? 21.158 10.504 3.584 1.00 42.78 86 PRO A N 1
ATOM 693 C CA . PRO A 1 86 ? 22.031 11.454 4.225 1.00 42.78 86 PRO A CA 1
ATOM 694 C C . PRO A 1 86 ? 22.293 10.891 5.622 1.00 42.78 86 PRO A C 1
ATOM 696 O O . PRO A 1 86 ? 21.396 10.762 6.451 1.00 42.78 86 PRO A O 1
ATOM 699 N N . PHE A 1 87 ? 23.552 10.585 5.918 1.00 45.84 87 PHE A N 1
ATOM 700 C CA . PHE A 1 87 ? 24.033 10.413 7.291 1.00 45.84 87 PHE A CA 1
ATOM 701 C C . PHE A 1 87 ? 23.975 11.740 8.091 1.00 45.84 87 PHE A C 1
ATOM 703 O O . PHE A 1 87 ? 24.740 11.927 9.035 1.00 45.84 87 PHE A O 1
ATOM 710 N N . THR A 1 88 ? 23.099 12.686 7.731 1.00 45.56 88 THR A N 1
ATOM 711 C CA . THR A 1 88 ? 22.876 13.927 8.475 1.00 45.56 88 THR A CA 1
ATOM 712 C C . THR A 1 88 ? 21.702 13.773 9.437 1.00 45.56 88 THR A C 1
ATOM 714 O O . THR A 1 88 ? 20.841 12.900 9.317 1.00 45.56 88 THR A O 1
ATOM 717 N N . ARG A 1 89 ? 21.733 14.602 10.479 1.00 44.81 89 ARG A N 1
ATOM 718 C CA . ARG A 1 89 ? 20.955 14.467 11.714 1.00 44.81 89 ARG A CA 1
ATOM 719 C C . ARG A 1 89 ? 19.433 14.591 11.519 1.00 44.81 89 ARG A C 1
ATOM 721 O O . ARG A 1 89 ? 18.711 14.217 12.436 1.00 44.81 89 ARG A O 1
ATOM 728 N N . GLU A 1 90 ? 18.956 15.035 10.350 1.00 44.59 90 GLU A N 1
ATOM 729 C CA . GLU A 1 90 ? 17.528 15.178 10.016 1.00 44.59 90 GLU A CA 1
ATOM 730 C C . GLU A 1 90 ? 16.904 13.990 9.232 1.00 44.59 90 GLU A C 1
ATOM 732 O O . GLU A 1 90 ? 15.721 14.027 8.899 1.00 44.59 90 GLU A O 1
ATOM 737 N N . GLY A 1 91 ? 17.655 12.916 8.944 1.00 48.66 91 GLY A N 1
ATOM 738 C CA . GLY A 1 91 ? 17.203 11.762 8.142 1.00 48.66 91 GLY A CA 1
ATOM 739 C C . GLY A 1 91 ? 16.264 10.780 8.861 1.00 48.66 91 GLY A C 1
ATOM 740 O O . GLY A 1 91 ? 16.689 9.708 9.295 1.00 48.66 91 GLY A O 1
ATOM 741 N N . LEU A 1 92 ? 14.982 11.128 8.973 1.00 56.72 92 LEU A N 1
ATOM 742 C CA . LEU A 1 92 ? 13.935 10.285 9.557 1.00 56.72 92 LEU A CA 1
ATOM 743 C C . LEU A 1 92 ? 12.784 10.088 8.556 1.00 56.72 92 LEU A C 1
ATOM 745 O O . LEU A 1 92 ? 11.740 10.733 8.652 1.00 56.72 92 LEU A O 1
ATOM 749 N N . TYR A 1 93 ? 12.964 9.182 7.591 1.00 65.19 93 TYR A N 1
ATOM 750 C CA . TYR A 1 93 ? 11.861 8.731 6.730 1.00 65.19 93 TYR A CA 1
ATOM 751 C C . TYR A 1 93 ? 10.829 7.951 7.538 1.00 65.19 93 TYR A C 1
ATOM 753 O O . TYR A 1 93 ? 11.062 7.602 8.701 1.00 65.19 93 TYR A O 1
ATOM 761 N N . ALA A 1 94 ? 9.668 7.700 6.943 1.00 78.12 94 ALA A N 1
ATOM 762 C CA . ALA A 1 94 ? 8.733 6.733 7.492 1.00 78.12 94 ALA A CA 1
ATOM 763 C C . ALA A 1 94 ? 9.398 5.343 7.445 1.00 78.12 94 ALA A C 1
ATOM 765 O O . ALA A 1 94 ? 9.889 4.939 6.389 1.00 78.12 94 ALA A O 1
ATOM 766 N N . THR A 1 95 ? 9.449 4.613 8.565 1.00 83.81 95 THR A N 1
ATOM 767 C CA . THR A 1 95 ? 10.101 3.285 8.595 1.00 83.81 95 THR A CA 1
ATOM 768 C C . THR A 1 95 ? 9.432 2.298 7.642 1.00 83.81 95 THR A C 1
ATOM 770 O O . THR A 1 95 ? 10.078 1.380 7.153 1.00 83.81 95 THR A O 1
ATOM 773 N N . ASN A 1 96 ? 8.159 2.522 7.313 1.00 88.06 96 ASN A N 1
ATOM 774 C CA . ASN A 1 96 ? 7.395 1.725 6.362 1.00 88.06 96 ASN A CA 1
ATOM 775 C C . ASN A 1 96 ? 7.677 2.053 4.885 1.00 88.06 96 ASN A C 1
ATOM 777 O O . ASN A 1 96 ? 7.344 1.244 4.021 1.00 88.06 96 ASN A O 1
ATOM 781 N N . ASN A 1 97 ? 8.226 3.233 4.565 1.00 91.25 97 ASN A N 1
ATOM 782 C CA . ASN A 1 97 ? 8.453 3.648 3.180 1.00 91.25 97 ASN A CA 1
ATOM 783 C C . ASN A 1 97 ? 9.464 4.805 3.068 1.00 91.25 97 ASN A C 1
ATOM 785 O O . ASN A 1 97 ? 9.168 5.940 3.446 1.00 91.25 97 ASN A O 1
ATOM 789 N N . GLN A 1 98 ? 10.627 4.541 2.464 1.00 87.25 98 GLN A N 1
ATOM 790 C CA . GLN A 1 98 ? 11.709 5.525 2.276 1.00 87.25 98 GLN A CA 1
ATOM 791 C C . GLN A 1 98 ? 11.322 6.722 1.394 1.00 87.25 98 GLN A C 1
ATOM 793 O O . GLN A 1 98 ? 11.904 7.805 1.502 1.00 87.25 98 GLN A O 1
ATOM 798 N N . PHE A 1 99 ? 10.315 6.552 0.539 1.00 90.81 99 PHE A N 1
ATOM 799 C CA . PHE A 1 99 ? 9.843 7.608 -0.345 1.00 90.81 99 PHE A CA 1
ATOM 800 C C . PHE A 1 99 ? 8.789 8.493 0.320 1.00 90.81 99 PHE A C 1
ATOM 802 O O . PHE A 1 99 ? 8.555 9.598 -0.159 1.00 90.81 99 PHE A O 1
ATOM 809 N N . GLN A 1 100 ? 8.173 8.068 1.429 1.00 91.50 100 GLN A N 1
ATOM 810 C CA . GLN A 1 100 ? 7.156 8.860 2.118 1.00 91.50 100 GLN A CA 1
ATOM 811 C C . GLN A 1 100 ? 7.804 10.028 2.882 1.00 91.50 100 GLN A C 1
ATOM 813 O O . GLN A 1 100 ? 8.503 9.831 3.880 1.00 91.50 100 GLN A O 1
ATOM 818 N N . LYS A 1 101 ? 7.558 11.259 2.419 1.00 87.50 101 LYS A N 1
ATOM 819 C CA . LYS A 1 101 ? 8.104 12.497 3.006 1.00 87.50 101 LYS A CA 1
ATOM 820 C C . LYS A 1 101 ? 7.144 13.174 3.984 1.00 87.50 101 LYS A C 1
ATOM 822 O O . LYS A 1 101 ? 7.602 13.851 4.899 1.00 87.50 101 LYS A O 1
ATOM 827 N N . ALA A 1 102 ? 5.836 12.980 3.814 1.00 88.75 102 ALA A N 1
ATOM 828 C CA . ALA A 1 102 ? 4.811 13.572 4.672 1.00 88.75 102 ALA A CA 1
ATOM 829 C C . ALA A 1 102 ? 3.625 12.622 4.906 1.00 88.75 102 ALA A C 1
ATOM 831 O O . ALA A 1 102 ? 3.486 11.586 4.246 1.00 88.75 102 ALA A O 1
ATOM 832 N N . GLY A 1 103 ? 2.773 12.988 5.862 1.00 88.94 103 GLY A N 1
ATOM 833 C CA . GLY A 1 103 ? 1.564 12.254 6.222 1.00 88.94 103 GLY A CA 1
ATOM 834 C C . GLY A 1 103 ? 1.766 11.151 7.270 1.00 88.94 103 GLY A C 1
ATOM 835 O O . GLY A 1 103 ? 2.868 10.986 7.808 1.00 88.94 103 GLY A O 1
ATOM 836 N N . PRO A 1 104 ? 0.707 10.376 7.567 1.00 88.00 104 PRO A N 1
ATOM 837 C CA . PRO A 1 104 ? 0.696 9.405 8.661 1.00 88.00 104 PRO A CA 1
ATOM 838 C C . PRO A 1 104 ? 1.666 8.262 8.390 1.00 88.00 104 PRO A C 1
ATOM 840 O O . PRO A 1 104 ? 1.663 7.702 7.295 1.00 88.00 104 PRO A O 1
ATOM 843 N N . LYS A 1 105 ? 2.489 7.885 9.366 1.00 87.88 105 LYS A N 1
ATOM 844 C CA . LYS A 1 105 ? 3.526 6.851 9.204 1.00 87.88 105 LYS A CA 1
ATOM 845 C C . LYS A 1 105 ? 2.996 5.472 9.600 1.00 87.88 105 LYS A C 1
ATOM 847 O O . LYS A 1 105 ? 2.037 5.362 10.362 1.00 87.88 105 LYS A O 1
ATOM 852 N N . GLY A 1 106 ? 3.660 4.425 9.119 1.00 89.44 106 GLY A N 1
ATOM 853 C CA . GLY A 1 106 ? 3.372 3.028 9.453 1.00 89.44 106 GLY A CA 1
ATOM 854 C C . GLY A 1 106 ? 2.385 2.340 8.528 1.00 89.44 106 GLY A C 1
ATOM 855 O O . GLY A 1 106 ? 1.658 2.973 7.768 1.00 89.44 106 GLY A O 1
ATOM 856 N N . PHE A 1 107 ? 2.366 1.016 8.650 1.00 91.94 107 PHE A N 1
ATOM 857 C CA . PHE A 1 107 ? 1.502 0.122 7.880 1.00 91.94 107 PHE A CA 1
ATOM 858 C C . PHE A 1 107 ? 0.072 0.053 8.417 1.00 91.94 107 PHE A C 1
ATOM 860 O O . PHE A 1 107 ? -0.820 -0.440 7.735 1.00 91.94 107 PHE A O 1
ATOM 867 N N . ILE A 1 108 ? -0.143 0.497 9.656 1.00 92.19 108 ILE A N 1
ATOM 868 C CA . ILE A 1 108 ? -1.441 0.489 10.318 1.00 92.19 108 ILE A CA 1
ATOM 869 C C . ILE A 1 108 ? -1.590 1.708 11.222 1.00 92.19 108 ILE A C 1
ATOM 871 O O . ILE A 1 108 ? -0.634 2.166 11.846 1.00 92.19 108 ILE A O 1
ATOM 875 N N . GLN A 1 109 ? -2.811 2.214 11.297 1.00 90.75 109 GLN A N 1
ATOM 876 C CA . GLN A 1 109 ? -3.222 3.253 12.223 1.00 90.75 109 GLN A CA 1
ATOM 877 C C . GLN A 1 109 ? -4.549 2.840 12.842 1.00 90.75 109 GLN A C 1
ATOM 879 O O . GLN A 1 109 ? -5.469 2.438 12.132 1.00 90.75 109 GLN A O 1
ATOM 884 N N . VAL A 1 110 ? -4.644 2.959 14.164 1.00 90.12 110 VAL A N 1
ATOM 885 C CA . VAL A 1 110 ? -5.876 2.706 14.908 1.00 90.12 110 VAL A CA 1
ATOM 886 C C . VAL A 1 110 ? -6.184 3.927 15.758 1.00 90.12 110 VAL A C 1
ATOM 888 O O . VAL A 1 110 ? -5.361 4.328 16.579 1.00 90.12 110 VAL A O 1
ATOM 891 N N . LYS A 1 111 ? -7.370 4.509 15.585 1.00 88.44 111 LYS A N 1
ATOM 892 C CA . LYS A 1 111 ? -7.839 5.642 16.392 1.00 88.44 111 LYS A CA 1
ATOM 893 C C . LYS A 1 111 ? -9.248 5.400 16.911 1.00 88.44 111 LYS A C 1
ATOM 895 O O . LYS A 1 111 ? -10.060 4.748 16.259 1.00 88.44 111 LYS A O 1
ATOM 900 N N . VAL A 1 112 ? -9.539 5.953 18.081 1.00 89.94 112 VAL A N 1
ATOM 901 C CA . VAL A 1 112 ? -10.895 5.986 18.636 1.00 89.94 112 VAL A CA 1
ATOM 902 C C . VAL A 1 112 ? -11.584 7.247 18.120 1.00 89.94 112 VAL A C 1
ATOM 904 O O . VAL A 1 112 ? -11.039 8.341 18.251 1.00 89.94 112 VAL A O 1
ATOM 907 N N . LEU A 1 113 ? -12.756 7.088 17.515 1.00 91.00 113 LEU A N 1
ATOM 908 C CA . LEU A 1 113 ? -13.598 8.176 17.025 1.00 91.00 113 LEU A CA 1
ATOM 909 C C . LEU A 1 113 ? -14.429 8.790 18.161 1.00 91.00 113 LEU A C 1
ATOM 911 O O . LEU A 1 113 ? -14.550 8.226 19.249 1.00 91.00 113 LEU A O 1
ATOM 915 N N . GLU A 1 114 ? -15.036 9.947 17.900 1.00 88.94 114 GLU A N 1
ATOM 916 C CA . GLU A 1 114 ? -15.877 10.659 18.874 1.00 88.94 114 GLU A CA 1
ATOM 917 C C . GLU A 1 114 ? -17.094 9.838 19.318 1.00 88.94 114 GLU A C 1
ATOM 919 O O . GLU A 1 114 ? -17.462 9.854 20.490 1.00 88.94 114 GLU A O 1
ATOM 924 N N . ASN A 1 115 ? -17.662 9.048 18.402 1.00 89.75 115 ASN A N 1
ATOM 925 C CA . ASN A 1 115 ? -18.773 8.128 18.657 1.00 89.75 115 ASN A CA 1
ATOM 926 C C . ASN A 1 115 ? -18.342 6.807 19.332 1.00 89.75 115 ASN A C 1
ATOM 928 O O . ASN A 1 115 ? -19.069 5.817 19.270 1.00 89.75 115 ASN A O 1
ATOM 932 N N . ASP A 1 116 ? -17.143 6.767 19.920 1.00 87.88 116 ASP A N 1
ATOM 933 C CA . ASP A 1 116 ? -16.522 5.594 20.541 1.00 87.88 116 ASP A CA 1
ATOM 934 C C . ASP A 1 116 ? -16.269 4.404 19.586 1.00 87.88 116 ASP A C 1
ATOM 936 O O . ASP A 1 116 ? -15.821 3.358 20.054 1.00 87.88 116 ASP A O 1
ATOM 940 N N . SER A 1 117 ? -16.470 4.527 18.269 1.00 92.50 117 SER A N 1
ATOM 941 C CA . SER A 1 117 ? -16.058 3.500 17.291 1.00 92.50 117 SER A CA 1
ATOM 942 C C . SER A 1 117 ? -14.545 3.538 17.043 1.00 92.50 117 SER A C 1
ATOM 944 O O . SER A 1 117 ? -13.883 4.530 17.350 1.00 92.50 117 SER A O 1
ATOM 946 N N . LEU A 1 118 ? -13.970 2.472 16.482 1.00 92.75 118 LEU A N 1
ATOM 947 C CA . LEU A 1 118 ? -12.571 2.488 16.039 1.00 92.75 118 LEU A CA 1
ATOM 948 C C . LEU A 1 118 ? -12.488 2.765 14.544 1.00 92.75 118 LEU A C 1
ATOM 950 O O . LEU A 1 118 ? -13.177 2.119 13.762 1.00 92.75 118 LEU A O 1
ATOM 954 N N . TYR A 1 119 ? -11.590 3.658 14.153 1.00 94.06 119 TYR A N 1
ATOM 955 C CA . TYR A 1 119 ? -11.107 3.735 12.784 1.00 94.06 119 TYR A CA 1
ATOM 956 C C . TYR A 1 119 ? -9.783 2.990 12.674 1.00 94.06 119 TYR A C 1
ATOM 958 O O . TYR A 1 119 ? -8.862 3.239 13.458 1.00 94.06 119 TYR A O 1
ATOM 966 N N . ILE A 1 120 ? -9.699 2.081 11.709 1.00 94.38 120 ILE A N 1
ATOM 967 C CA . ILE A 1 120 ? -8.501 1.304 11.409 1.00 94.38 120 ILE A CA 1
ATOM 968 C C . ILE A 1 120 ? -8.145 1.532 9.945 1.00 94.38 120 ILE A C 1
ATOM 970 O O . ILE A 1 120 ? -8.952 1.260 9.061 1.00 94.38 120 ILE A O 1
ATOM 974 N N . ARG A 1 121 ? -6.925 1.989 9.690 1.00 94.75 121 ARG A N 1
ATOM 975 C CA . ARG A 1 121 ? -6.351 2.144 8.352 1.00 94.75 121 ARG A CA 1
ATOM 976 C C . ARG A 1 121 ? -5.182 1.181 8.221 1.00 94.75 121 ARG A C 1
ATOM 978 O O . ARG A 1 121 ? -4.309 1.202 9.081 1.00 94.75 121 ARG A O 1
ATOM 985 N N . VAL A 1 122 ? -5.145 0.373 7.169 1.00 95.50 122 VAL A N 1
ATOM 986 C CA . VAL A 1 122 ? -4.075 -0.595 6.895 1.00 95.50 122 VAL A CA 1
ATOM 987 C C . VAL A 1 122 ? -3.585 -0.419 5.465 1.00 95.50 122 VAL A C 1
ATOM 989 O O . VAL A 1 122 ? -4.385 -0.421 4.534 1.00 95.50 122 VAL A O 1
ATOM 992 N N . ASP A 1 123 ? -2.276 -0.293 5.285 1.00 95.69 123 ASP A N 1
ATOM 993 C CA . ASP A 1 123 ? -1.658 -0.302 3.963 1.00 95.69 123 ASP A CA 1
ATOM 994 C C . ASP A 1 123 ? -1.611 -1.749 3.447 1.00 95.69 123 ASP A C 1
ATOM 996 O O . ASP A 1 123 ? -1.077 -2.630 4.116 1.00 95.69 123 ASP A O 1
ATOM 1000 N N . LEU A 1 124 ? -2.189 -1.995 2.273 1.00 96.94 124 LEU A N 1
ATOM 1001 C CA . LEU A 1 124 ? -2.184 -3.272 1.550 1.00 96.94 124 LEU A CA 1
ATOM 1002 C C . LEU A 1 124 ? -1.898 -3.001 0.056 1.00 96.94 124 LEU A C 1
ATOM 1004 O O . LEU A 1 124 ? -2.764 -3.217 -0.797 1.00 96.94 124 LEU A O 1
ATOM 1008 N N . PRO A 1 125 ? -0.715 -2.451 -0.274 1.00 96.06 125 PRO A N 1
ATOM 1009 C CA . PRO A 1 125 ? -0.414 -1.992 -1.625 1.00 96.06 125 PRO A CA 1
ATOM 1010 C C . PRO A 1 125 ? -0.487 -3.139 -2.641 1.00 96.06 125 PRO A C 1
ATOM 1012 O O . PRO A 1 125 ? 0.097 -4.206 -2.461 1.00 96.06 125 PRO A O 1
ATOM 1015 N N . GLY A 1 126 ? -1.197 -2.902 -3.738 1.00 95.06 126 GLY A N 1
ATOM 1016 C CA . GLY A 1 126 ? -1.395 -3.842 -4.838 1.00 95.06 126 GLY A CA 1
ATOM 1017 C C . GLY A 1 126 ? -2.640 -4.716 -4.697 1.00 95.06 126 GLY A C 1
ATOM 1018 O O . GLY A 1 126 ? -2.953 -5.447 -5.634 1.00 95.06 126 GLY A O 1
ATOM 1019 N N . VAL A 1 127 ? -3.336 -4.681 -3.556 1.00 96.56 127 VAL A N 1
ATOM 1020 C CA . VAL A 1 127 ? -4.570 -5.452 -3.348 1.00 96.56 127 VAL A CA 1
ATOM 1021 C C . VAL A 1 127 ? -5.753 -4.708 -3.993 1.00 96.56 127 VAL A C 1
ATOM 1023 O O . VAL A 1 127 ? -5.964 -3.538 -3.666 1.00 96.56 127 VAL A O 1
ATOM 1026 N N . PRO A 1 128 ? -6.528 -5.354 -4.884 1.00 95.38 128 PRO A N 1
ATOM 1027 C CA . PRO A 1 128 ? -7.708 -4.754 -5.502 1.00 95.38 128 PRO A CA 1
ATOM 1028 C C . PRO A 1 128 ? -8.799 -4.356 -4.503 1.00 95.38 128 PRO A C 1
ATOM 1030 O O . PRO A 1 128 ? -8.912 -4.925 -3.416 1.00 95.38 128 PRO A O 1
ATOM 1033 N N . ASP A 1 129 ? -9.644 -3.412 -4.915 1.00 94.12 129 ASP A N 1
ATOM 1034 C CA . ASP A 1 129 ? -10.723 -2.835 -4.100 1.00 94.12 129 ASP A CA 1
ATOM 1035 C C . ASP A 1 129 ? -11.748 -3.882 -3.603 1.00 94.12 129 ASP A C 1
ATOM 1037 O O . ASP A 1 129 ? -12.381 -3.697 -2.565 1.00 94.12 129 ASP A O 1
ATOM 1041 N N . ASP A 1 130 ? -11.906 -5.003 -4.307 1.00 93.88 130 ASP A N 1
ATOM 1042 C CA . ASP A 1 130 ? -12.834 -6.095 -3.985 1.00 93.88 130 ASP A CA 1
ATOM 1043 C C . ASP A 1 130 ? -12.144 -7.361 -3.439 1.00 93.88 130 ASP A C 1
ATOM 1045 O O . ASP A 1 130 ? -12.808 -8.336 -3.083 1.00 93.88 130 ASP A O 1
ATOM 1049 N N . ALA A 1 131 ? -10.814 -7.353 -3.318 1.00 93.19 131 ALA A N 1
ATOM 1050 C CA . ALA A 1 131 ? -10.016 -8.534 -2.982 1.00 93.19 131 ALA A CA 1
ATOM 1051 C C . ALA A 1 131 ? -9.704 -8.676 -1.481 1.00 93.19 131 ALA A C 1
ATOM 1053 O O . ALA A 1 131 ? -8.891 -9.518 -1.083 1.00 93.19 131 ALA A O 1
ATOM 1054 N N . VAL A 1 132 ? -10.330 -7.860 -0.627 1.00 96.06 132 VAL A N 1
ATOM 1055 C CA . VAL A 1 132 ? -10.129 -7.912 0.824 1.00 96.06 132 VAL A CA 1
ATOM 1056 C C . VAL A 1 132 ? -11.172 -8.806 1.490 1.00 96.06 132 VAL A C 1
ATOM 1058 O O . VAL A 1 132 ? -12.370 -8.730 1.224 1.00 96.06 132 VAL A O 1
ATOM 1061 N N . ARG A 1 133 ? -10.723 -9.637 2.427 1.00 96.69 133 ARG A N 1
ATOM 1062 C CA . ARG A 1 133 ? -11.594 -10.440 3.292 1.00 96.69 133 ARG A CA 1
ATOM 1063 C C . ARG A 1 133 ? -11.347 -10.049 4.731 1.00 96.69 133 ARG A C 1
ATOM 1065 O O . ARG A 1 133 ? -10.194 -9.958 5.148 1.00 96.69 133 ARG A O 1
ATOM 1072 N N . HIS A 1 134 ? -12.413 -9.888 5.501 1.00 96.31 134 HIS A N 1
ATOM 1073 C CA . HIS A 1 134 ? -12.325 -9.650 6.934 1.00 96.31 134 HIS A CA 1
ATOM 1074 C C . HIS A 1 134 ? -13.299 -10.549 7.697 1.00 96.31 134 HIS A C 1
ATOM 1076 O O . HIS A 1 134 ? -14.317 -10.985 7.163 1.00 96.31 134 HIS A O 1
ATOM 1082 N N . ARG A 1 135 ? -12.974 -10.846 8.954 1.00 95.88 135 ARG A N 1
ATOM 1083 C CA . ARG A 1 135 ? -13.857 -11.567 9.877 1.00 95.88 135 ARG A CA 1
ATOM 1084 C C . ARG A 1 135 ? -13.602 -11.124 11.308 1.00 95.88 135 ARG A C 1
ATOM 1086 O O . ARG A 1 135 ? -12.455 -10.917 11.698 1.00 95.88 135 ARG A O 1
ATOM 1093 N N . VAL A 1 136 ? -14.660 -11.029 12.100 1.00 96.19 136 VAL A N 1
ATOM 1094 C CA . VAL A 1 136 ? -14.556 -10.805 13.546 1.00 96.19 136 VAL A CA 1
ATOM 1095 C C . VAL A 1 136 ? -14.275 -12.143 14.236 1.00 96.19 136 VAL A C 1
ATOM 1097 O O . VAL A 1 136 ? -14.754 -13.189 13.795 1.00 96.19 136 VAL A O 1
ATOM 1100 N N . ASP A 1 137 ? -13.475 -12.129 15.300 1.00 92.81 137 ASP A N 1
ATOM 1101 C CA . ASP A 1 137 ? -13.316 -13.271 16.198 1.00 92.81 137 ASP A CA 1
ATOM 1102 C C . ASP A 1 137 ? -14.679 -13.690 16.766 1.00 92.81 137 ASP A C 1
ATOM 1104 O O . ASP A 1 137 ? -15.309 -12.940 17.509 1.00 92.81 137 ASP A O 1
ATOM 1108 N N . SER A 1 138 ? -15.123 -14.900 16.430 1.00 88.62 138 SER A N 1
ATOM 1109 C CA . SER A 1 138 ? -16.437 -15.413 16.817 1.00 88.62 138 SER A CA 1
ATOM 1110 C C . SER A 1 138 ? -16.550 -15.727 18.306 1.00 88.62 138 SER A C 1
ATOM 1112 O O . SER A 1 138 ? -17.661 -15.894 18.796 1.00 88.62 138 SER A O 1
ATOM 1114 N N . VAL A 1 139 ? -15.423 -15.859 19.015 1.00 88.12 139 VAL A N 1
ATOM 1115 C CA . VAL A 1 139 ? -15.422 -16.273 20.423 1.00 88.12 139 VAL A CA 1
ATOM 1116 C C . VAL A 1 139 ? -15.450 -15.067 21.348 1.00 88.12 139 VAL A C 1
ATOM 1118 O O . VAL A 1 139 ? -16.329 -14.973 22.198 1.00 88.12 139 VAL A O 1
ATOM 1121 N N . ARG A 1 140 ? -14.479 -14.153 21.219 1.00 86.81 140 ARG A N 1
ATOM 1122 C CA . ARG A 1 140 ? -14.360 -13.008 22.135 1.00 86.81 140 ARG A CA 1
ATOM 1123 C C . ARG A 1 140 ? -14.872 -11.704 21.538 1.00 86.81 140 ARG A C 1
ATOM 1125 O O . ARG A 1 140 ? -14.982 -10.728 22.274 1.00 86.81 140 ARG A O 1
ATOM 1132 N N . GLN A 1 141 ? -15.097 -11.657 20.222 1.00 92.88 141 GLN A N 1
ATOM 1133 C CA . GLN A 1 141 ? -15.513 -10.452 19.499 1.00 92.88 141 GLN A CA 1
ATOM 1134 C C . GLN A 1 141 ? -14.610 -9.243 19.802 1.00 92.88 141 GLN A C 1
ATOM 1136 O O . GLN A 1 141 ? -15.074 -8.116 19.937 1.00 92.88 141 GLN A O 1
ATOM 1141 N N . LYS A 1 142 ? -13.297 -9.467 19.954 1.00 91.44 142 LYS A N 1
ATOM 1142 C CA . LYS A 1 142 ? -12.315 -8.403 20.262 1.00 91.44 142 LYS A CA 1
ATOM 1143 C C . LYS A 1 142 ? -11.442 -8.023 19.082 1.00 91.44 142 LYS A C 1
ATOM 1145 O O . LYS A 1 142 ? -10.914 -6.917 19.042 1.00 91.44 142 LYS A O 1
ATOM 1150 N N . VAL A 1 143 ? -11.246 -8.954 18.159 1.00 93.56 143 VAL A N 1
ATOM 1151 C CA . VAL A 1 143 ? -10.238 -8.859 17.108 1.00 93.56 143 VAL A CA 1
ATOM 1152 C C . VAL A 1 143 ? -10.903 -9.081 15.761 1.00 93.56 143 VAL A C 1
ATOM 1154 O O . VAL A 1 143 ? -11.763 -9.946 15.621 1.00 93.56 143 VAL A O 1
ATOM 1157 N N . ILE A 1 144 ? -10.485 -8.304 14.773 1.00 96.06 144 ILE A N 1
ATOM 1158 C CA . ILE A 1 144 ? -10.825 -8.470 13.367 1.00 96.06 144 ILE A CA 1
ATOM 1159 C C . ILE A 1 144 ? -9.592 -9.028 12.684 1.00 96.06 144 ILE A C 1
ATOM 1161 O O . ILE A 1 144 ? -8.510 -8.455 12.795 1.00 96.06 144 ILE A O 1
ATOM 1165 N N . PHE A 1 145 ? -9.762 -10.130 11.971 1.00 96.69 145 PHE A N 1
ATOM 1166 C CA . PHE A 1 145 ? -8.764 -10.656 11.056 1.00 96.69 145 PHE A CA 1
ATOM 1167 C C . PHE A 1 145 ? -9.054 -10.112 9.668 1.00 96.69 145 PHE A C 1
ATOM 1169 O O . PHE A 1 145 ? -10.205 -10.149 9.235 1.00 96.69 145 PHE A O 1
ATOM 1176 N N . PHE A 1 146 ? -8.025 -9.648 8.971 1.00 97.38 146 PHE A N 1
ATOM 1177 C CA . PHE A 1 146 ? -8.118 -9.211 7.583 1.00 97.38 146 PHE A CA 1
ATOM 1178 C C . PHE A 1 146 ? -7.070 -9.924 6.732 1.00 97.38 146 PHE A C 1
ATOM 1180 O O . PHE A 1 146 ? -6.000 -10.296 7.215 1.00 97.38 146 PHE A O 1
ATOM 1187 N N . SER A 1 147 ? -7.391 -10.119 5.460 1.00 97.56 147 SER A N 1
ATOM 1188 C CA . SER A 1 147 ? -6.488 -10.690 4.465 1.00 97.56 147 SER A CA 1
ATOM 1189 C C . SER A 1 147 ? -6.780 -10.109 3.089 1.00 97.56 147 SER A C 1
ATOM 1191 O O . SER A 1 147 ? -7.906 -9.686 2.826 1.00 97.56 147 SER A O 1
ATOM 1193 N N . GLY A 1 148 ? -5.781 -10.117 2.219 1.00 97.12 148 GLY A N 1
ATOM 1194 C CA . GLY A 1 148 ? -5.905 -9.672 0.836 1.00 97.12 148 GLY A CA 1
ATOM 1195 C C . GLY A 1 148 ? -4.801 -10.279 -0.015 1.00 97.12 148 GLY A C 1
ATOM 1196 O O . GLY A 1 148 ? -3.754 -10.659 0.509 1.00 97.12 148 GLY A O 1
ATOM 1197 N N . GLU A 1 149 ? -5.039 -10.391 -1.312 1.00 95.75 149 GLU A N 1
ATOM 1198 C CA . GLU A 1 149 ? -4.081 -10.948 -2.266 1.00 95.75 149 GLU A CA 1
ATOM 1199 C C . GLU A 1 149 ? -3.981 -10.029 -3.481 1.00 95.75 149 GLU A C 1
ATOM 1201 O O . GLU A 1 149 ? -4.984 -9.477 -3.939 1.00 95.75 149 GLU A O 1
ATOM 1206 N N . THR A 1 150 ? -2.764 -9.828 -3.979 1.00 94.25 150 THR A N 1
ATOM 1207 C CA . THR A 1 150 ? -2.536 -9.042 -5.195 1.00 94.25 150 THR A CA 1
ATOM 1208 C C . THR A 1 150 ? -2.737 -9.919 -6.430 1.00 94.25 150 THR A C 1
ATOM 1210 O O . THR A 1 150 ? -2.384 -11.100 -6.403 1.00 94.25 150 THR A O 1
ATOM 1213 N N . PRO A 1 151 ? -3.236 -9.375 -7.551 1.00 90.69 151 PRO A N 1
ATOM 1214 C CA . PRO A 1 151 ? -3.360 -10.143 -8.779 1.00 90.69 151 PRO A CA 1
ATOM 1215 C C . PRO A 1 151 ? -1.984 -10.604 -9.267 1.00 90.69 151 PRO A C 1
ATOM 1217 O O . PRO A 1 151 ? -0.971 -9.928 -9.078 1.00 90.69 151 PRO A O 1
ATOM 1220 N N . ASN A 1 152 ? -1.958 -11.755 -9.936 1.00 86.25 152 ASN A N 1
ATOM 1221 C CA . ASN A 1 152 ? -0.782 -12.191 -10.673 1.00 86.25 152 ASN A CA 1
ATOM 1222 C C . ASN A 1 152 ? -0.766 -11.486 -12.034 1.00 86.25 152 ASN A C 1
ATOM 1224 O O . ASN A 1 152 ? -1.456 -11.903 -12.963 1.00 86.25 152 ASN A O 1
ATOM 1228 N N . ASP A 1 153 ? 0.021 -10.421 -12.148 1.00 77.06 153 ASP A N 1
ATOM 1229 C CA . ASP A 1 153 ? 0.197 -9.657 -13.387 1.00 77.06 153 ASP A CA 1
ATOM 1230 C C . ASP A 1 153 ? 1.187 -10.311 -14.372 1.00 77.06 153 ASP A C 1
ATOM 1232 O O . ASP A 1 153 ? 1.529 -9.732 -15.403 1.00 77.06 153 ASP A O 1
ATOM 1236 N N . GLY A 1 154 ? 1.664 -11.521 -14.062 1.00 71.31 154 GLY A N 1
ATOM 1237 C CA . GLY A 1 154 ? 2.631 -12.251 -14.873 1.00 71.31 154 GLY A CA 1
ATOM 1238 C C . GLY A 1 154 ? 4.055 -11.701 -14.783 1.00 71.31 154 GLY A C 1
ATOM 1239 O O . GLY A 1 154 ? 4.942 -12.256 -15.435 1.00 71.31 154 GLY A O 1
ATOM 1240 N N . ASN A 1 155 ? 4.310 -10.660 -13.979 1.00 72.38 155 ASN A N 1
ATOM 1241 C CA . ASN A 1 155 ? 5.654 -10.155 -13.742 1.00 72.38 155 ASN A CA 1
ATOM 1242 C C . ASN A 1 155 ? 6.305 -10.922 -12.576 1.00 72.38 155 ASN A C 1
ATOM 1244 O O . ASN A 1 155 ? 6.012 -10.656 -11.406 1.00 72.38 155 ASN A O 1
ATOM 1248 N N . PRO A 1 156 ? 7.257 -11.837 -12.846 1.00 67.19 156 PRO A N 1
ATOM 1249 C CA . PRO A 1 156 ? 7.873 -12.647 -11.798 1.00 67.19 156 PRO A CA 1
ATOM 1250 C C . PRO A 1 156 ? 8.715 -11.821 -10.813 1.00 67.19 156 PRO A C 1
ATOM 1252 O O . PRO A 1 156 ? 9.124 -12.350 -9.782 1.00 67.19 156 PRO A O 1
ATOM 1255 N N . LYS A 1 157 ? 9.027 -10.556 -11.134 1.00 69.81 157 LYS A N 1
ATOM 1256 C CA . LYS A 1 157 ? 9.813 -9.656 -10.277 1.00 69.81 157 LYS A CA 1
ATOM 1257 C C . LYS A 1 157 ? 8.952 -8.883 -9.278 1.00 69.81 157 LYS A C 1
ATOM 1259 O O . LYS A 1 157 ? 9.451 -8.553 -8.208 1.00 69.81 157 LYS A O 1
ATOM 1264 N N . ASP A 1 158 ? 7.697 -8.601 -9.623 1.00 72.88 158 ASP A N 1
ATOM 1265 C CA . ASP A 1 158 ? 6.717 -8.021 -8.698 1.00 72.88 158 ASP A CA 1
ATOM 1266 C C . ASP A 1 158 ? 6.179 -9.117 -7.766 1.00 72.88 158 ASP A C 1
ATOM 1268 O O . ASP A 1 158 ? 6.293 -9.022 -6.541 1.00 72.88 158 ASP A O 1
ATOM 1272 N N . GLY A 1 159 ? 5.751 -10.230 -8.374 1.00 78.75 159 GLY A N 1
ATOM 1273 C CA . GLY A 1 159 ? 5.247 -11.410 -7.683 1.00 78.75 159 GLY A CA 1
ATOM 1274 C C . GLY A 1 159 ? 3.882 -11.193 -7.022 1.00 78.75 159 GLY A C 1
ATOM 1275 O O . GLY A 1 159 ? 3.410 -10.077 -6.836 1.00 78.75 159 GLY A O 1
ATOM 1276 N N . VAL A 1 160 ? 3.239 -12.297 -6.640 1.00 90.19 160 VAL A N 1
ATOM 1277 C CA . VAL A 1 160 ? 1.992 -12.254 -5.864 1.00 90.19 160 VAL A CA 1
ATOM 1278 C C . VAL A 1 160 ? 2.321 -11.996 -4.397 1.00 90.19 160 VAL A C 1
ATOM 1280 O O . VAL A 1 160 ? 3.157 -12.698 -3.814 1.00 90.19 160 VAL A O 1
ATOM 1283 N N . ARG A 1 161 ? 1.648 -11.011 -3.796 1.00 94.25 161 ARG A N 1
ATOM 1284 C CA . ARG A 1 161 ? 1.691 -10.744 -2.360 1.00 94.25 161 ARG A CA 1
ATOM 1285 C C . ARG A 1 161 ? 0.408 -11.210 -1.694 1.00 94.25 161 ARG A C 1
ATOM 1287 O O . ARG A 1 161 ? -0.687 -10.853 -2.122 1.00 94.25 161 ARG A O 1
ATOM 1294 N N . GLU A 1 162 ? 0.566 -11.969 -0.617 1.00 96.12 162 GLU A N 1
ATOM 1295 C CA . GLU A 1 162 ? -0.535 -12.343 0.270 1.00 96.12 162 GLU A CA 1
ATOM 1296 C C . GLU A 1 162 ? -0.356 -11.622 1.602 1.00 96.12 162 GLU A C 1
ATOM 1298 O O . GLU A 1 162 ? 0.716 -11.664 2.222 1.00 96.12 162 GLU A O 1
ATOM 1303 N N . TYR A 1 163 ? -1.427 -10.970 2.036 1.00 97.81 163 TYR A N 1
ATOM 1304 C CA . TYR A 1 163 ? -1.494 -10.221 3.275 1.00 97.81 163 TYR A CA 1
ATOM 1305 C C . TYR A 1 163 ? -2.395 -10.928 4.279 1.00 97.81 163 TYR A C 1
ATOM 1307 O O . TYR A 1 163 ? -3.476 -11.409 3.933 1.00 97.81 163 TYR A O 1
ATOM 1315 N N . SER A 1 164 ? -1.985 -10.933 5.542 1.00 97.12 164 SER A N 1
ATOM 1316 C CA . SER A 1 164 ? -2.802 -11.382 6.662 1.00 97.12 164 SER A CA 1
ATOM 1317 C C . SER A 1 164 ? -2.423 -10.613 7.919 1.00 97.12 164 SER A C 1
ATOM 1319 O O . SER A 1 164 ? -1.249 -10.508 8.273 1.00 97.12 164 SER A O 1
ATOM 1321 N N . GLY A 1 165 ? -3.422 -10.098 8.624 1.00 95.38 165 GLY A N 1
ATOM 1322 C CA . GLY A 1 165 ? -3.212 -9.336 9.844 1.00 95.38 165 GLY A CA 1
ATOM 1323 C C . GLY A 1 165 ? -4.438 -9.313 10.737 1.00 95.38 165 GLY A C 1
ATOM 1324 O O . GLY A 1 165 ? -5.483 -9.896 10.434 1.00 95.38 165 GLY A O 1
ATOM 1325 N N . SER A 1 166 ? -4.290 -8.645 11.875 1.00 94.50 166 SER A N 1
ATOM 1326 C CA . SER A 1 166 ? -5.370 -8.490 12.835 1.00 94.50 166 SER A CA 1
ATOM 1327 C C . SER A 1 166 ? -5.311 -7.149 13.544 1.00 94.50 166 SER A C 1
ATOM 1329 O O . SER A 1 166 ? -4.221 -6.667 13.854 1.00 94.50 166 SER A O 1
ATOM 1331 N N . ALA A 1 167 ? -6.474 -6.587 13.846 1.00 94.00 167 ALA A N 1
ATOM 1332 C CA . ALA A 1 167 ? -6.604 -5.353 14.610 1.00 94.00 167 ALA A CA 1
ATOM 1333 C C . ALA A 1 167 ? -7.903 -5.351 15.424 1.00 94.00 167 ALA A C 1
ATOM 1335 O O . ALA A 1 167 ? -8.830 -6.099 15.117 1.00 94.00 167 ALA A O 1
ATOM 1336 N N . GLY A 1 168 ? -7.991 -4.532 16.469 1.00 91.88 168 GLY A N 1
ATOM 1337 C CA . GLY A 1 168 ? -9.215 -4.439 17.262 1.00 91.88 168 GLY A CA 1
ATOM 1338 C C . GLY A 1 168 ? -9.023 -3.844 18.648 1.00 91.88 168 GLY A C 1
ATOM 1339 O O . GLY A 1 168 ? -8.258 -2.900 18.849 1.00 91.88 168 GLY A O 1
ATOM 1340 N N . LEU A 1 169 ? -9.764 -4.392 19.606 1.00 90.88 169 LEU A N 1
ATOM 1341 C CA . LEU A 1 169 ? -9.851 -3.918 20.980 1.00 90.88 169 LEU A CA 1
ATOM 1342 C C . LEU A 1 169 ? -8.744 -4.530 21.836 1.00 90.88 169 LEU A C 1
ATOM 1344 O O . LEU A 1 169 ? -8.600 -5.748 21.900 1.00 90.88 169 LEU A O 1
ATOM 1348 N N . GLY A 1 170 ? -8.013 -3.677 22.551 1.00 86.69 170 GLY A N 1
ATOM 1349 C CA . GLY A 1 170 ? -7.045 -4.083 23.572 1.00 86.69 170 GLY A CA 1
ATOM 1350 C C . GLY A 1 170 ? -7.621 -4.117 24.991 1.00 86.69 170 GLY A C 1
ATOM 1351 O O . GLY A 1 170 ? -6.864 -4.294 25.937 1.00 86.69 170 GLY A O 1
ATOM 1352 N N . CYS A 1 171 ? -8.931 -3.898 25.164 1.00 86.62 171 CYS A N 1
ATOM 1353 C CA . CYS A 1 171 ? -9.591 -3.874 26.471 1.00 86.62 171 CYS A CA 1
ATOM 1354 C C . CYS A 1 171 ? -10.582 -5.028 26.669 1.00 86.62 171 CYS A C 1
ATOM 1356 O O . CYS A 1 171 ? -11.253 -5.496 25.743 1.00 86.62 171 CYS A O 1
ATOM 1358 N N . ASP A 1 172 ? -10.769 -5.412 27.929 1.00 84.31 172 ASP A N 1
ATOM 1359 C CA . ASP A 1 172 ? -11.676 -6.499 28.303 1.00 84.31 172 ASP A CA 1
ATOM 1360 C C . ASP A 1 172 ? -13.140 -6.061 28.451 1.00 84.31 172 ASP A C 1
ATOM 1362 O O . ASP A 1 172 ? -14.024 -6.910 28.568 1.00 84.31 172 ASP A O 1
ATOM 1366 N N . CYS A 1 173 ? -13.424 -4.757 28.395 1.00 87.19 173 CYS A N 1
ATOM 1367 C CA . CYS A 1 173 ? -14.746 -4.201 28.679 1.00 87.19 173 CYS A CA 1
ATOM 1368 C C . CYS A 1 173 ? -15.630 -3.926 27.456 1.00 87.19 173 CYS A C 1
ATOM 1370 O O . CYS A 1 173 ? -16.810 -3.642 27.646 1.00 87.19 173 CYS A O 1
ATOM 1372 N N . CYS A 1 174 ? -15.102 -4.023 26.231 1.00 90.12 174 CYS A N 1
ATOM 1373 C CA . CYS A 1 174 ? -15.853 -3.742 25.000 1.00 90.12 174 CYS A CA 1
ATOM 1374 C C . CYS A 1 174 ? -15.918 -4.943 24.053 1.00 90.12 174 CYS A C 1
ATOM 1376 O O . CYS A 1 174 ? -14.928 -5.649 23.924 1.00 90.12 174 CYS A O 1
ATOM 1378 N N . GLU A 1 175 ? -17.023 -5.140 23.345 1.00 93.12 175 GLU A N 1
ATOM 1379 C CA . GLU A 1 175 ? -17.172 -6.159 22.291 1.00 93.12 175 GLU A CA 1
ATOM 1380 C C . GLU A 1 175 ? -17.473 -5.495 20.946 1.00 93.12 175 GLU A C 1
ATOM 1382 O O . GLU A 1 175 ? -18.146 -4.464 20.900 1.00 93.12 175 GLU A O 1
ATOM 1387 N N . ILE A 1 176 ? -16.945 -6.064 19.863 1.00 94.75 176 ILE A N 1
ATOM 1388 C CA . ILE A 1 176 ? -17.173 -5.620 18.486 1.00 94.75 176 ILE A CA 1
ATOM 1389 C C . ILE A 1 176 ? -18.547 -6.102 18.037 1.00 94.75 176 ILE A C 1
ATOM 1391 O O . ILE A 1 176 ? -18.834 -7.297 18.072 1.00 94.75 176 ILE A O 1
ATOM 1395 N N . THR A 1 177 ? -19.366 -5.175 17.554 1.00 94.38 177 THR A N 1
ATOM 1396 C CA . THR A 1 177 ? -20.720 -5.465 17.063 1.00 94.38 177 THR A CA 1
ATOM 1397 C C . THR A 1 177 ? -20.841 -5.385 15.551 1.00 94.38 177 THR A C 1
ATOM 1399 O O . THR A 1 177 ? -21.737 -5.999 14.979 1.00 94.38 177 THR A O 1
ATOM 1402 N N . GLY A 1 178 ? -19.946 -4.651 14.891 1.00 94.50 178 GLY A N 1
ATOM 1403 C CA . GLY A 1 178 ? -20.001 -4.455 13.450 1.00 94.50 178 GLY A CA 1
ATOM 1404 C C . GLY A 1 178 ? -18.695 -3.922 12.886 1.00 94.50 178 GLY A C 1
ATOM 1405 O O . GLY A 1 178 ? -17.897 -3.306 13.596 1.00 94.50 178 GLY A O 1
ATOM 1406 N N . VAL A 1 179 ? -18.491 -4.182 11.598 1.00 97.06 179 VAL A N 1
ATOM 1407 C CA . VAL A 1 179 ? -17.346 -3.712 10.820 1.00 97.06 179 VAL A CA 1
ATOM 1408 C C . VAL A 1 179 ? -17.868 -3.220 9.474 1.00 97.06 179 VAL A C 1
ATOM 1410 O O . VAL A 1 179 ? -18.469 -3.996 8.737 1.00 97.06 179 VAL A O 1
ATOM 1413 N N . ASP A 1 180 ? -17.636 -1.948 9.163 1.00 96.25 180 ASP A N 1
ATOM 1414 C CA . ASP A 1 180 ? -17.734 -1.417 7.800 1.00 96.25 180 ASP A CA 1
ATOM 1415 C C . ASP A 1 180 ? -16.317 -1.339 7.232 1.00 96.25 180 ASP A C 1
ATOM 1417 O O . ASP A 1 180 ? -15.466 -0.666 7.812 1.00 96.25 180 ASP A O 1
ATOM 1421 N N . ALA A 1 181 ? -16.042 -2.063 6.149 1.00 96.69 181 ALA A N 1
ATOM 1422 C CA . ALA A 1 181 ? -14.713 -2.186 5.562 1.00 96.69 181 ALA A CA 1
ATOM 1423 C C . ALA A 1 181 ? -14.722 -1.715 4.107 1.00 96.69 181 ALA A C 1
ATOM 1425 O O . ALA A 1 181 ? -15.527 -2.176 3.300 1.00 96.69 181 ALA A O 1
ATOM 1426 N N . LYS A 1 182 ? -13.782 -0.835 3.762 1.00 96.00 182 LYS A N 1
ATOM 1427 C CA . LYS A 1 182 ? -13.603 -0.286 2.416 1.00 96.00 182 LYS A CA 1
ATOM 1428 C C . LYS A 1 182 ? -12.145 -0.399 2.012 1.00 96.00 182 LYS A C 1
ATOM 1430 O O . LYS A 1 182 ? -11.269 0.133 2.691 1.00 96.00 182 LYS A O 1
ATOM 1435 N N . MET A 1 183 ? -11.891 -1.082 0.907 1.00 96.25 183 MET A N 1
ATOM 1436 C CA . MET A 1 183 ? -10.569 -1.173 0.304 1.00 96.25 183 MET A CA 1
ATOM 1437 C C . MET A 1 183 ? -10.521 -0.229 -0.893 1.00 96.25 183 MET A C 1
ATOM 1439 O O . MET A 1 183 ? -11.410 -0.264 -1.743 1.00 96.25 183 MET A O 1
ATOM 1443 N N . LYS A 1 184 ? -9.526 0.659 -0.921 1.00 95.12 184 LYS A N 1
ATOM 1444 C CA . LYS A 1 184 ? -9.335 1.582 -2.039 1.00 95.12 184 LYS A CA 1
ATOM 1445 C C . LYS A 1 184 ? -7.876 1.975 -2.188 1.00 95.12 184 LYS A C 1
ATOM 1447 O O . LYS A 1 184 ? -7.242 2.334 -1.193 1.00 95.12 184 LYS A O 1
ATOM 1452 N N . ASP A 1 185 ? -7.365 1.917 -3.416 1.00 95.00 185 ASP A N 1
ATOM 1453 C CA . ASP A 1 185 ? -6.022 2.384 -3.791 1.00 95.00 185 ASP A CA 1
ATOM 1454 C C . ASP A 1 185 ? -4.918 1.802 -2.888 1.00 95.00 185 ASP A C 1
ATOM 1456 O O . ASP A 1 185 ? -4.007 2.494 -2.433 1.00 95.00 185 ASP A O 1
ATOM 1460 N N . GLY A 1 186 ? -5.019 0.505 -2.578 1.00 95.38 186 GLY A N 1
ATOM 1461 C CA . GLY A 1 186 ? -4.031 -0.179 -1.740 1.00 95.38 186 GLY A CA 1
ATOM 1462 C C . GLY A 1 186 ? -4.138 0.132 -0.246 1.00 95.38 186 GLY A C 1
ATOM 1463 O O . GLY A 1 186 ? -3.182 -0.114 0.487 1.00 95.38 186 GLY A O 1
ATOM 1464 N N . VAL A 1 187 ? -5.257 0.692 0.229 1.00 96.44 187 VAL A N 1
ATOM 1465 C CA . VAL A 1 187 ? -5.492 0.986 1.651 1.00 96.44 187 VAL A CA 1
ATOM 1466 C C . VAL A 1 187 ? -6.848 0.447 2.097 1.00 96.44 187 VAL A C 1
ATOM 1468 O O . VAL A 1 187 ? -7.896 0.854 1.590 1.00 96.44 187 VAL A O 1
ATOM 1471 N N . LEU A 1 188 ? -6.824 -0.420 3.108 1.00 97.25 188 LEU A N 1
ATOM 1472 C CA . LEU A 1 188 ? -8.009 -0.910 3.802 1.00 97.25 188 LEU A CA 1
ATOM 1473 C C . LEU A 1 188 ? -8.379 0.055 4.925 1.00 97.25 188 LEU A C 1
ATOM 1475 O O . LEU A 1 188 ? -7.586 0.305 5.831 1.00 97.25 188 LEU A O 1
ATOM 1479 N N . ARG A 1 189 ? -9.608 0.557 4.894 1.00 96.44 189 ARG A N 1
ATOM 1480 C CA . ARG A 1 189 ? -10.194 1.418 5.920 1.00 96.44 189 ARG A CA 1
ATOM 1481 C C . ARG A 1 189 ? -11.367 0.698 6.557 1.00 96.44 189 ARG A C 1
ATOM 1483 O O . ARG A 1 189 ? -12.252 0.225 5.853 1.00 96.44 189 ARG A O 1
ATOM 1490 N N . MET A 1 190 ? -11.373 0.604 7.879 1.00 96.94 190 MET A N 1
ATOM 1491 C CA . MET A 1 190 ? -12.434 -0.048 8.635 1.00 96.94 190 MET A CA 1
ATOM 1492 C C . MET A 1 190 ? -12.981 0.878 9.716 1.00 96.94 190 MET A C 1
ATOM 1494 O O . MET A 1 190 ? -12.210 1.502 10.448 1.00 96.94 190 MET A O 1
ATOM 1498 N N . ILE A 1 191 ? -14.305 0.913 9.842 1.00 96.56 191 ILE A N 1
ATOM 1499 C CA . ILE A 1 191 ? -15.018 1.472 10.989 1.00 96.56 191 ILE A CA 1
ATOM 1500 C C . ILE A 1 191 ? -15.566 0.315 11.804 1.00 96.56 191 ILE A C 1
ATOM 1502 O O . ILE A 1 191 ? -16.365 -0.482 11.320 1.00 96.56 191 ILE A O 1
ATOM 1506 N N . VAL A 1 192 ? -15.118 0.221 13.048 1.00 95.81 192 VAL A N 1
ATOM 1507 C CA . VAL A 1 192 ? -15.464 -0.868 13.954 1.00 95.81 192 VAL A CA 1
ATOM 1508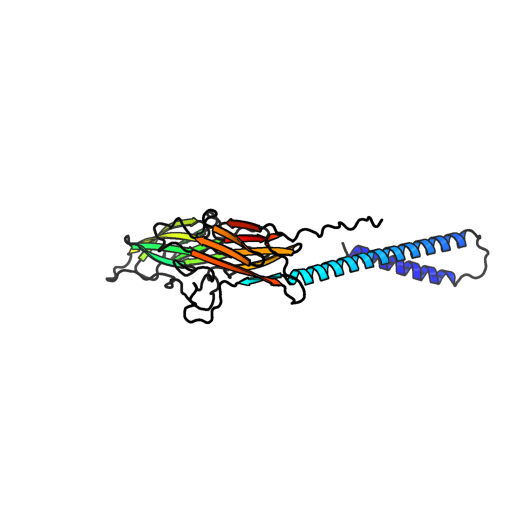 C C . VAL A 1 192 ? -16.362 -0.333 15.049 1.00 95.81 192 VAL A C 1
ATOM 1510 O O . VAL A 1 192 ? -15.919 0.418 15.925 1.00 95.81 192 VAL A O 1
ATOM 1513 N N . SER A 1 193 ? -17.621 -0.745 15.011 1.00 95.19 193 SER A N 1
ATOM 1514 C CA . SER A 1 193 ? -18.583 -0.457 16.067 1.00 95.19 193 SER A CA 1
ATOM 1515 C C . SER A 1 193 ? -18.345 -1.381 17.256 1.00 95.19 193 SER A C 1
ATOM 1517 O O . SER A 1 193 ? -18.047 -2.569 17.097 1.00 95.19 193 SER A O 1
ATOM 1519 N N . ARG A 1 194 ? -18.480 -0.832 18.465 1.00 92.69 194 ARG A N 1
ATOM 1520 C CA . ARG A 1 194 ? -18.297 -1.576 19.712 1.00 92.69 194 ARG A CA 1
ATOM 1521 C C . ARG A 1 194 ? -19.315 -1.175 20.768 1.00 92.69 194 ARG A C 1
ATOM 1523 O O . ARG A 1 194 ? -19.786 -0.041 20.779 1.00 92.69 194 ARG A O 1
ATOM 1530 N N . VAL A 1 195 ? -19.589 -2.086 21.693 1.00 91.00 195 VAL A N 1
ATOM 1531 C CA . VAL A 1 195 ? -20.440 -1.851 22.869 1.00 91.00 195 VAL A CA 1
ATOM 1532 C C . VAL A 1 195 ? -19.670 -2.146 24.147 1.00 91.00 195 VAL A C 1
ATOM 1534 O O . VAL A 1 195 ? -18.805 -3.019 24.168 1.00 91.00 195 VAL A O 1
ATOM 1537 N N . LYS A 1 196 ? -19.960 -1.412 25.224 1.00 87.62 196 LYS A N 1
ATOM 1538 C CA . LYS A 1 196 ? -19.410 -1.702 26.555 1.00 87.62 196 LYS A CA 1
ATOM 1539 C C . LYS A 1 196 ? -20.233 -2.815 27.201 1.00 87.62 196 LYS A C 1
ATOM 1541 O O . LYS A 1 196 ? -21.427 -2.648 27.413 1.00 87.62 196 LYS A O 1
ATOM 1546 N N . VAL A 1 197 ? -19.576 -3.920 27.533 1.00 87.06 197 VAL A N 1
ATOM 1547 C CA . VAL A 1 197 ? -20.169 -5.091 28.199 1.00 87.06 197 VAL A CA 1
ATOM 1548 C C . VAL A 1 197 ? -19.771 -5.204 29.669 1.00 87.06 197 VAL A C 1
ATOM 1550 O O . VAL A 1 197 ? -20.411 -5.916 30.436 1.00 87.06 197 VAL A O 1
ATOM 1553 N N . LYS A 1 198 ? -18.728 -4.478 30.090 1.00 83.62 198 LYS A N 1
ATOM 1554 C CA . LYS A 1 198 ? -18.346 -4.338 31.500 1.00 83.62 198 LYS A CA 1
ATOM 1555 C C . LYS A 1 198 ? -18.214 -2.865 31.854 1.00 83.62 198 LYS A C 1
ATOM 1557 O O . LYS A 1 198 ? -17.599 -2.102 31.110 1.00 83.62 198 LYS A O 1
ATOM 1562 N N . ASN A 1 199 ? -18.757 -2.483 33.005 1.00 68.50 199 ASN A N 1
ATOM 1563 C CA . ASN A 1 199 ? -18.614 -1.133 33.534 1.00 68.50 199 ASN A CA 1
ATOM 1564 C C . ASN A 1 199 ? -17.246 -0.990 34.207 1.00 68.50 199 ASN A C 1
ATOM 1566 O O . ASN A 1 199 ? -17.014 -1.533 35.282 1.00 68.50 199 ASN A O 1
ATOM 1570 N N . HIS A 1 200 ? -16.349 -0.255 33.559 1.00 65.00 200 HIS A N 1
ATOM 1571 C CA . HIS A 1 200 ? -15.136 0.276 34.171 1.00 65.00 200 HIS A CA 1
ATOM 1572 C C . HIS A 1 200 ? -15.195 1.804 34.086 1.00 65.00 200 HIS A C 1
ATOM 1574 O O . HIS A 1 200 ? -15.685 2.344 33.094 1.00 65.00 200 HIS A O 1
ATOM 1580 N N . GLU A 1 201 ? -14.706 2.495 35.118 1.00 56.75 201 GLU A N 1
ATOM 1581 C CA . GLU A 1 201 ? -14.785 3.962 35.226 1.00 56.75 201 GLU A CA 1
ATOM 1582 C C . GLU A 1 201 ? -13.918 4.705 34.191 1.00 56.75 201 GLU A C 1
ATOM 1584 O O . GLU A 1 201 ? -14.168 5.873 33.902 1.00 56.75 201 GLU A O 1
ATOM 1589 N N . SER A 1 202 ? -12.924 4.048 33.580 1.00 64.38 202 SER A N 1
ATOM 1590 C CA . SER A 1 202 ? -12.035 4.659 32.586 1.00 64.38 202 SER A CA 1
ATOM 1591 C C . SER A 1 202 ? -12.501 4.437 31.138 1.00 64.38 202 SER A C 1
ATOM 1593 O O . SER A 1 202 ? -13.007 3.378 30.757 1.00 64.38 202 SER A O 1
ATOM 1595 N N . LYS A 1 203 ? -12.316 5.456 30.285 1.00 64.69 203 LYS A N 1
ATOM 1596 C CA . LYS A 1 203 ? -12.601 5.381 28.842 1.00 64.69 203 LYS A CA 1
ATOM 1597 C C . LYS A 1 203 ? -11.723 4.292 28.199 1.00 64.69 203 LYS A C 1
ATOM 1599 O O . LYS A 1 203 ? -10.501 4.366 28.292 1.00 64.69 203 LYS A O 1
ATOM 1604 N N . CYS A 1 204 ? -12.317 3.289 27.535 1.00 73.94 204 CYS A N 1
ATOM 1605 C CA . CYS A 1 204 ? -11.547 2.245 26.841 1.00 73.94 204 CYS A CA 1
ATOM 1606 C C . CYS A 1 204 ? -10.906 2.807 25.562 1.00 73.94 204 CYS A C 1
ATOM 1608 O O . CYS A 1 204 ? -11.548 2.924 24.514 1.00 73.94 204 CYS A O 1
ATOM 1610 N N . THR A 1 205 ? -9.618 3.128 25.648 1.00 80.25 205 THR A N 1
ATOM 1611 C CA . THR A 1 205 ? -8.787 3.585 24.522 1.00 80.25 205 THR A CA 1
ATOM 1612 C C . THR A 1 205 ? -7.755 2.554 24.074 1.00 80.25 205 THR A C 1
ATOM 1614 O O . THR A 1 205 ? -7.049 2.793 23.102 1.00 80.25 205 THR A O 1
ATOM 1617 N N . LEU A 1 206 ? -7.673 1.401 24.748 1.00 82.19 206 LEU A N 1
ATOM 1618 C CA . LEU A 1 206 ? -6.721 0.347 24.405 1.00 82.19 206 LEU A CA 1
ATOM 1619 C C . LEU A 1 206 ? -7.100 -0.314 23.076 1.00 82.19 206 LEU A C 1
ATOM 1621 O O . LEU A 1 206 ? -8.211 -0.830 22.915 1.00 82.19 206 LEU A O 1
ATOM 1625 N N . THR A 1 207 ? -6.152 -0.329 22.147 1.00 84.50 207 THR A N 1
ATOM 1626 C CA . THR A 1 207 ? -6.300 -0.845 20.784 1.00 84.50 207 THR A CA 1
ATOM 1627 C C . THR A 1 207 ? -5.188 -1.834 20.454 1.00 84.50 207 THR A C 1
ATOM 1629 O O . THR A 1 207 ? -4.132 -1.858 21.091 1.00 84.50 207 THR A O 1
ATOM 1632 N N . LEU A 1 208 ? -5.448 -2.688 19.467 1.00 83.69 208 LEU A N 1
ATOM 1633 C CA . LEU A 1 208 ? -4.487 -3.639 18.921 1.00 83.69 208 LEU A CA 1
ATOM 1634 C C . LEU A 1 208 ? -4.332 -3.401 17.410 1.00 83.69 208 LEU A C 1
ATOM 1636 O O . LEU A 1 208 ? -5.352 -3.373 16.719 1.00 83.69 208 LEU A O 1
ATOM 1640 N N . PRO A 1 209 ? -3.098 -3.287 16.886 1.00 82.31 209 PRO A N 1
ATOM 1641 C CA . PRO A 1 209 ? -1.859 -3.087 17.640 1.00 82.31 209 PRO A CA 1
ATOM 1642 C C . PRO A 1 209 ? -1.832 -1.699 18.315 1.00 82.31 209 PRO A C 1
ATOM 1644 O O . PRO A 1 209 ? -2.492 -0.777 17.838 1.00 82.31 209 PRO A O 1
ATOM 1647 N N . PRO A 1 210 ? -1.056 -1.527 19.399 1.00 68.12 210 PRO A N 1
ATOM 1648 C CA . PRO A 1 210 ? -0.902 -0.226 20.055 1.00 68.12 210 PRO A CA 1
ATOM 1649 C C . PRO A 1 210 ? -0.023 0.745 19.248 1.00 68.12 210 PRO A C 1
ATOM 1651 O O . PRO A 1 210 ? 0.027 1.932 19.554 1.00 68.12 210 PRO A O 1
ATOM 1654 N N . PHE A 1 211 ? 0.705 0.240 18.247 1.00 61.66 211 PHE A N 1
ATOM 1655 C CA . PHE A 1 211 ? 1.692 0.996 17.487 1.00 61.66 211 PHE A CA 1
ATOM 1656 C C . PHE A 1 211 ? 1.053 1.731 16.306 1.00 61.66 211 PHE A C 1
ATOM 1658 O O . PHE A 1 211 ? 0.504 1.109 15.396 1.00 61.66 211 PHE A O 1
ATOM 1665 N N . THR A 1 212 ? 1.194 3.053 16.307 1.00 66.06 212 THR A N 1
ATOM 1666 C CA . THR A 1 212 ? 1.126 3.912 15.122 1.00 66.06 212 THR A CA 1
ATOM 1667 C C . THR A 1 212 ? 2.547 4.059 14.567 1.00 66.06 212 THR A C 1
ATOM 1669 O O . THR A 1 212 ? 3.518 3.929 15.312 1.00 66.06 212 THR A O 1
ATOM 1672 N N . GLY A 1 213 ? 2.712 4.203 13.252 1.00 71.88 213 GLY A N 1
ATOM 1673 C CA . GLY A 1 213 ? 4.029 4.048 12.634 1.00 71.88 213 GLY A CA 1
ATOM 1674 C C . GLY A 1 213 ? 5.106 5.014 13.095 1.00 71.88 213 GLY A C 1
ATOM 1675 O O . GLY A 1 213 ? 4.839 6.131 13.533 1.00 71.88 213 GLY A O 1
ATOM 1676 N N . ASN A 1 214 ? 6.349 4.586 12.901 1.00 78.00 214 ASN A N 1
ATOM 1677 C CA . ASN A 1 214 ? 7.519 5.316 13.346 1.00 78.00 214 ASN A CA 1
ATOM 1678 C C . ASN A 1 214 ? 8.260 5.981 12.189 1.00 78.00 214 ASN A C 1
ATOM 1680 O O . ASN A 1 214 ? 8.075 5.693 11.005 1.00 78.00 214 ASN A O 1
ATOM 1684 N N . SER A 1 215 ? 9.143 6.891 12.576 1.00 79.69 215 SER A N 1
ATOM 1685 C CA . SER A 1 215 ? 10.225 7.345 11.724 1.00 79.69 2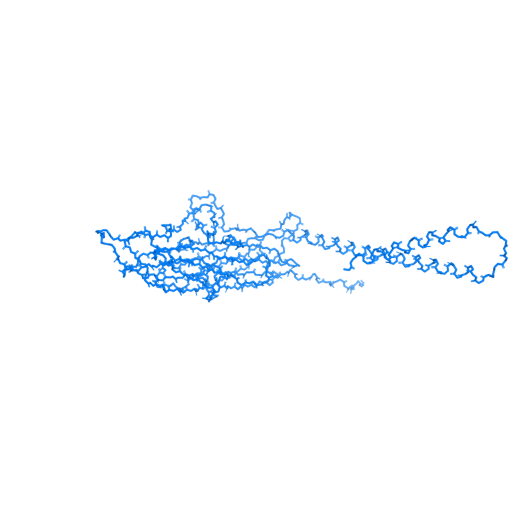15 SER A CA 1
ATOM 1686 C C . SER A 1 215 ? 11.542 6.775 12.203 1.00 79.69 215 SER A C 1
ATOM 1688 O O . SER A 1 215 ? 11.771 6.669 13.407 1.00 79.69 215 SER A O 1
ATOM 1690 N N . GLY A 1 216 ? 12.430 6.455 11.271 1.00 74.88 216 GLY A N 1
ATOM 1691 C CA . GLY A 1 216 ? 13.687 5.814 11.614 1.00 74.88 216 GLY A CA 1
ATOM 1692 C C . GLY A 1 216 ? 14.651 5.739 10.445 1.00 74.88 216 GLY A C 1
ATOM 1693 O O . GLY A 1 216 ? 14.335 6.123 9.322 1.00 74.88 216 GLY A O 1
ATOM 1694 N N . ARG A 1 217 ? 15.855 5.246 10.746 1.00 71.56 217 ARG A N 1
ATOM 1695 C CA . ARG A 1 217 ? 16.920 5.023 9.757 1.00 71.56 217 ARG A CA 1
ATOM 1696 C C . ARG A 1 217 ? 16.801 3.681 9.045 1.00 71.56 217 ARG A C 1
ATOM 1698 O O . ARG A 1 217 ? 17.317 3.534 7.945 1.00 71.56 217 ARG A O 1
ATOM 1705 N N . CYS A 1 218 ? 16.178 2.705 9.697 1.00 79.25 218 CYS A N 1
ATOM 1706 C CA . CYS A 1 218 ? 16.005 1.367 9.158 1.00 79.25 218 CYS A CA 1
ATOM 1707 C C . CYS A 1 218 ? 14.605 1.248 8.569 1.00 79.25 218 CYS A C 1
ATOM 1709 O O . CYS A 1 218 ? 13.629 1.608 9.230 1.00 79.25 218 CYS A O 1
ATOM 1711 N N . LEU A 1 219 ? 14.528 0.725 7.347 1.00 84.69 219 LEU A N 1
ATOM 1712 C CA . LEU A 1 219 ? 13.261 0.290 6.788 1.00 84.69 219 LEU A CA 1
ATOM 1713 C C . LEU A 1 219 ? 12.781 -0.963 7.508 1.00 84.69 219 LEU A C 1
ATOM 1715 O O . LEU A 1 219 ? 13.553 -1.890 7.756 1.00 84.69 219 LEU A O 1
ATOM 1719 N N . GLU A 1 220 ? 11.501 -0.962 7.838 1.00 87.38 220 GLU A N 1
ATOM 1720 C CA . GLU A 1 220 ? 10.799 -2.092 8.415 1.00 87.38 220 GLU A CA 1
ATOM 1721 C C . GLU A 1 220 ? 10.135 -2.893 7.298 1.00 87.38 220 GLU A C 1
ATOM 1723 O O . GLU A 1 220 ? 9.562 -2.338 6.359 1.00 87.38 220 GLU A O 1
ATOM 1728 N N . ASP A 1 221 ? 10.194 -4.215 7.418 1.00 90.31 221 ASP A N 1
ATOM 1729 C CA . ASP A 1 221 ? 9.428 -5.107 6.560 1.00 90.31 221 ASP A CA 1
ATOM 1730 C C . ASP A 1 221 ? 7.932 -4.928 6.812 1.00 90.31 221 ASP A C 1
ATOM 1732 O O . ASP A 1 221 ? 7.493 -4.785 7.957 1.00 90.31 221 ASP A O 1
ATOM 1736 N N . HIS A 1 222 ? 7.131 -5.033 5.751 1.00 92.81 222 HIS A N 1
ATOM 1737 C CA . HIS A 1 222 ? 5.681 -5.014 5.883 1.00 92.81 222 HIS A CA 1
ATOM 1738 C C . HIS A 1 222 ? 5.197 -6.179 6.774 1.00 92.81 222 HIS A C 1
ATOM 1740 O O . HIS A 1 222 ? 5.269 -7.343 6.359 1.00 92.81 222 HIS A O 1
ATOM 1746 N N . PRO A 1 223 ? 4.647 -5.912 7.976 1.00 92.56 223 PRO A N 1
ATOM 1747 C CA . PRO A 1 223 ? 4.414 -6.944 8.988 1.00 92.56 223 PRO A CA 1
ATOM 1748 C C . PRO A 1 223 ? 3.290 -7.908 8.600 1.00 92.56 223 PRO A C 1
ATOM 1750 O O . PRO A 1 223 ? 3.257 -9.041 9.067 1.00 92.56 223 PRO A O 1
ATOM 1753 N N . PHE A 1 224 ? 2.378 -7.463 7.733 1.00 95.06 224 PHE A N 1
ATOM 1754 C CA . PHE A 1 224 ? 1.234 -8.257 7.288 1.00 95.06 224 PHE A CA 1
ATOM 1755 C C . PHE A 1 224 ? 1.489 -9.061 6.014 1.00 95.06 224 PHE A C 1
ATOM 1757 O O . PHE A 1 224 ? 0.610 -9.818 5.623 1.00 95.06 224 PHE A O 1
ATOM 1764 N N . VAL A 1 225 ? 2.646 -8.925 5.355 1.00 95.44 225 VAL A N 1
ATOM 1765 C CA . VAL A 1 225 ? 2.957 -9.746 4.173 1.00 95.44 225 VAL A CA 1
ATOM 1766 C C . VAL A 1 225 ? 3.401 -11.131 4.638 1.00 95.44 225 VAL A C 1
ATOM 1768 O O . VAL A 1 225 ? 4.471 -11.284 5.237 1.00 95.44 225 VAL A O 1
ATOM 1771 N N . VAL A 1 226 ? 2.592 -12.146 4.337 1.00 95.94 226 VAL A N 1
ATOM 1772 C CA . VAL A 1 226 ? 2.885 -13.555 4.655 1.00 95.94 226 VAL A CA 1
ATOM 1773 C C . VAL A 1 226 ? 3.538 -14.297 3.488 1.00 95.94 226 VAL A C 1
ATOM 1775 O O . VAL A 1 226 ? 4.229 -15.290 3.705 1.00 95.94 226 VAL A O 1
ATOM 1778 N N . LYS A 1 227 ? 3.384 -13.785 2.262 1.00 93.81 227 LYS A N 1
ATOM 1779 C CA . LYS A 1 227 ? 4.021 -14.303 1.044 1.00 93.81 227 LYS A CA 1
ATOM 1780 C C . LYS A 1 227 ? 4.288 -13.164 0.066 1.00 93.81 227 LYS A C 1
ATOM 1782 O O . LYS A 1 227 ? 3.482 -12.245 -0.031 1.00 93.81 227 LYS A O 1
ATOM 1787 N N . GLY A 1 228 ? 5.384 -13.257 -0.684 1.00 91.19 228 GLY A N 1
ATOM 1788 C CA . GLY A 1 228 ? 5.796 -12.246 -1.661 1.00 91.19 228 GLY A CA 1
ATOM 1789 C C . GLY A 1 228 ? 6.772 -11.221 -1.078 1.00 91.19 228 GLY A C 1
ATOM 1790 O O . GLY A 1 228 ? 7.353 -11.438 -0.011 1.00 91.19 228 GLY A O 1
ATOM 1791 N N . ARG A 1 229 ? 6.992 -10.113 -1.799 1.00 90.19 229 ARG A N 1
ATOM 1792 C CA . ARG A 1 229 ? 7.932 -9.068 -1.365 1.00 90.19 229 ARG A CA 1
ATOM 1793 C C . ARG A 1 229 ? 7.397 -8.297 -0.155 1.00 90.19 229 ARG A C 1
ATOM 1795 O O . ARG A 1 229 ? 6.230 -7.914 -0.127 1.00 90.19 229 ARG A O 1
ATOM 1802 N N . LYS A 1 230 ? 8.275 -8.023 0.812 1.00 91.38 230 LYS A N 1
ATOM 1803 C CA . LYS A 1 230 ? 7.964 -7.199 1.993 1.00 91.38 230 LYS A CA 1
ATOM 1804 C C . LYS A 1 230 ? 8.442 -5.755 1.875 1.00 91.38 230 LYS A C 1
ATOM 1806 O O . LYS A 1 230 ? 7.945 -4.901 2.604 1.00 91.38 230 LYS A O 1
ATOM 1811 N N . SER A 1 231 ? 9.398 -5.498 0.982 1.00 87.81 231 SER A N 1
ATOM 1812 C CA . SER A 1 231 ? 9.943 -4.167 0.748 1.00 87.81 231 SER A CA 1
ATOM 1813 C C . SER A 1 231 ? 8.949 -3.290 -0.024 1.00 87.81 231 SER A C 1
ATOM 1815 O O . SER A 1 231 ? 8.263 -3.790 -0.922 1.00 87.81 231 SER A O 1
ATOM 1817 N N . PRO A 1 232 ? 8.925 -1.972 0.245 1.00 89.75 232 PRO A N 1
ATOM 1818 C CA . PRO A 1 232 ? 8.066 -1.020 -0.462 1.00 89.75 232 PRO A CA 1
ATOM 1819 C C . PRO A 1 232 ? 8.552 -0.719 -1.888 1.00 89.75 232 PRO A C 1
ATOM 1821 O O . PRO A 1 232 ? 7.950 0.076 -2.599 1.00 89.75 232 PRO A O 1
ATOM 1824 N N . PHE A 1 233 ? 9.678 -1.302 -2.297 1.00 89.38 233 PHE A N 1
ATOM 1825 C CA . PHE A 1 233 ? 10.349 -1.030 -3.556 1.00 89.38 233 PHE A CA 1
ATOM 1826 C C . PHE A 1 233 ? 10.933 -2.309 -4.140 1.00 89.38 233 PHE A C 1
ATOM 1828 O O . PHE A 1 233 ? 11.519 -3.121 -3.413 1.00 89.38 233 PHE A O 1
ATOM 1835 N N . VAL A 1 234 ? 10.834 -2.441 -5.460 1.00 87.62 234 VAL A N 1
ATOM 1836 C CA . VAL A 1 234 ? 11.651 -3.357 -6.255 1.00 87.62 234 VAL A CA 1
ATOM 1837 C C . VAL A 1 234 ? 12.054 -2.676 -7.559 1.00 87.62 234 VAL A C 1
ATOM 1839 O O . VAL A 1 234 ? 11.237 -2.049 -8.231 1.00 87.62 234 VAL A O 1
ATOM 1842 N N . GLY A 1 235 ? 13.322 -2.826 -7.927 1.00 84.12 235 GLY A N 1
ATOM 1843 C CA . GLY A 1 235 ? 13.841 -2.498 -9.249 1.00 84.12 235 GLY A CA 1
ATOM 1844 C C . GLY A 1 235 ? 14.450 -3.751 -9.865 1.00 84.12 235 GLY A C 1
ATOM 1845 O O . GLY A 1 235 ? 15.220 -4.449 -9.204 1.00 84.12 235 GLY A O 1
ATOM 1846 N N . ALA A 1 236 ? 14.100 -4.061 -11.110 1.00 81.75 236 ALA A N 1
ATOM 1847 C CA . ALA A 1 236 ? 14.614 -5.234 -11.804 1.00 81.75 236 ALA A CA 1
ATOM 1848 C C . ALA A 1 236 ? 14.836 -4.961 -13.299 1.00 81.75 236 ALA A C 1
ATOM 1850 O O . ALA A 1 236 ? 14.038 -4.258 -13.924 1.00 81.75 236 ALA A O 1
ATOM 1851 N N . PRO A 1 237 ? 15.878 -5.548 -13.910 1.00 77.38 237 PRO A N 1
ATOM 1852 C CA . PRO A 1 237 ? 16.022 -5.526 -15.357 1.00 77.38 237 PRO A CA 1
ATOM 1853 C C . PRO A 1 237 ? 14.938 -6.378 -16.028 1.00 77.38 237 PRO A C 1
ATOM 1855 O O . PRO A 1 237 ? 14.559 -7.439 -15.520 1.00 77.38 237 PRO A O 1
ATOM 1858 N N . VAL A 1 238 ? 14.462 -5.925 -17.189 1.00 78.25 238 VAL A N 1
ATOM 1859 C CA . VAL A 1 238 ? 13.606 -6.704 -18.099 1.00 78.25 238 VAL A CA 1
ATOM 1860 C C . VAL A 1 238 ? 14.369 -7.058 -19.378 1.00 78.25 238 VAL A C 1
ATOM 1862 O O . VAL A 1 238 ? 15.515 -6.651 -19.568 1.00 78.25 238 VAL A O 1
ATOM 1865 N N . ARG A 1 239 ? 13.761 -7.859 -20.263 1.00 72.62 239 ARG A N 1
ATOM 1866 C CA . ARG A 1 239 ? 14.410 -8.336 -21.498 1.00 72.62 239 ARG A CA 1
ATOM 1867 C C . ARG A 1 239 ? 14.953 -7.171 -22.345 1.00 72.62 239 ARG A C 1
ATOM 1869 O O . ARG A 1 239 ? 14.361 -6.095 -22.395 1.00 72.62 239 ARG A O 1
ATOM 1876 N N . ASN A 1 240 ? 16.058 -7.421 -23.046 1.00 68.81 240 ASN A N 1
ATOM 1877 C CA . ASN A 1 240 ? 16.681 -6.528 -24.036 1.00 68.81 240 ASN A CA 1
ATOM 1878 C C . ASN A 1 240 ? 17.224 -5.184 -23.513 1.00 68.81 240 ASN A C 1
ATOM 1880 O O . ASN A 1 240 ? 17.506 -4.293 -24.304 1.00 68.81 240 ASN A O 1
ATOM 1884 N N . GLY A 1 241 ? 17.402 -5.011 -22.206 1.00 69.38 241 GLY A N 1
ATOM 1885 C CA . GLY A 1 241 ? 17.985 -3.788 -21.629 1.00 69.38 241 GLY A CA 1
ATOM 1886 C C . GLY A 1 241 ? 16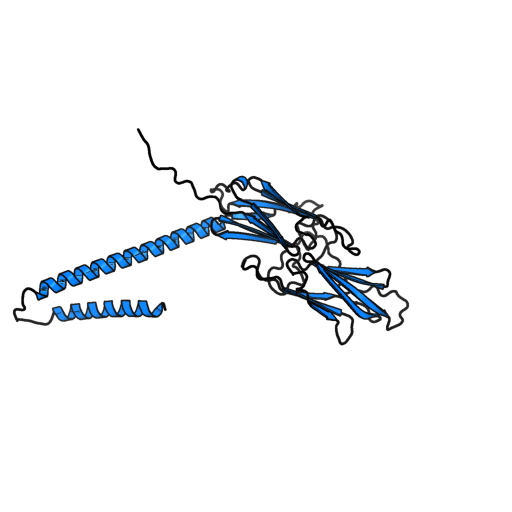.969 -2.799 -21.075 1.00 69.38 241 GLY A C 1
ATOM 1887 O O . GLY A 1 241 ? 17.368 -1.705 -20.671 1.00 69.38 241 GLY A O 1
ATOM 1888 N N . GLY A 1 242 ? 15.683 -3.163 -21.068 1.00 78.19 242 GLY A N 1
ATOM 1889 C CA . GLY A 1 242 ? 14.651 -2.387 -20.392 1.00 78.19 242 GLY A CA 1
ATOM 1890 C C . GLY A 1 242 ? 14.711 -2.563 -18.876 1.00 78.19 242 GLY A C 1
ATOM 1891 O O . GLY A 1 242 ? 15.388 -3.458 -18.359 1.00 78.19 242 GLY A O 1
ATOM 1892 N N . LEU A 1 243 ? 13.966 -1.733 -18.152 1.00 82.88 243 LEU A N 1
ATOM 1893 C CA . LEU A 1 243 ? 13.916 -1.770 -16.692 1.00 82.88 243 LEU A CA 1
ATOM 1894 C C . LEU A 1 243 ? 12.476 -1.709 -16.182 1.00 82.88 243 LEU A C 1
ATOM 1896 O O . LEU A 1 243 ? 11.629 -1.047 -16.777 1.00 82.88 243 LEU A O 1
ATOM 1900 N N . TYR A 1 244 ? 12.227 -2.393 -15.070 1.00 87.38 244 TYR A N 1
ATOM 1901 C CA . TYR A 1 244 ? 10.968 -2.380 -14.336 1.00 87.38 244 TYR A CA 1
ATOM 1902 C C . TYR A 1 244 ? 11.202 -1.880 -12.918 1.00 87.38 244 TYR A C 1
ATOM 1904 O O . TYR A 1 244 ? 12.134 -2.326 -12.242 1.00 87.38 244 TYR A O 1
ATOM 1912 N N . LEU A 1 245 ? 10.326 -0.998 -12.457 1.00 89.62 245 LEU A N 1
ATOM 1913 C CA . LEU A 1 245 ? 10.277 -0.551 -11.078 1.00 89.62 245 LEU A CA 1
ATOM 1914 C C . LEU A 1 245 ? 8.852 -0.668 -10.561 1.00 89.62 245 LEU A C 1
ATOM 1916 O O . LEU A 1 245 ? 7.909 -0.327 -11.272 1.00 89.62 245 LEU A O 1
ATOM 1920 N N . ALA A 1 246 ? 8.712 -1.090 -9.312 1.00 92.31 246 ALA A N 1
ATOM 1921 C CA . ALA A 1 246 ? 7.464 -0.971 -8.582 1.00 92.31 246 ALA A CA 1
ATOM 1922 C C . ALA A 1 246 ? 7.722 -0.353 -7.209 1.00 92.31 246 ALA A C 1
ATOM 1924 O O . ALA A 1 246 ? 8.636 -0.763 -6.486 1.00 92.31 246 ALA A O 1
ATOM 1925 N N . VAL A 1 247 ? 6.912 0.646 -6.875 1.00 93.81 247 VAL A N 1
ATOM 1926 C CA . VAL A 1 247 ? 6.972 1.403 -5.629 1.00 93.81 247 VAL A CA 1
ATOM 1927 C C . VAL A 1 247 ? 5.600 1.363 -4.978 1.00 93.81 247 VAL A C 1
ATOM 1929 O O . VAL A 1 247 ? 4.602 1.730 -5.593 1.00 93.81 247 VAL A O 1
ATOM 1932 N N . ASP A 1 248 ? 5.543 0.954 -3.722 1.00 95.38 248 ASP A N 1
ATOM 1933 C CA . ASP A 1 248 ? 4.323 1.024 -2.935 1.00 95.38 248 ASP A CA 1
ATOM 1934 C C . ASP A 1 248 ? 4.044 2.496 -2.580 1.00 95.38 248 ASP A C 1
ATOM 1936 O O . ASP A 1 248 ? 4.859 3.169 -1.947 1.00 95.38 248 ASP A O 1
ATOM 1940 N N . VAL A 1 249 ? 2.885 3.000 -2.993 1.00 96.31 249 VAL A N 1
ATOM 1941 C CA . VAL A 1 249 ? 2.375 4.360 -2.752 1.00 96.31 249 VAL A CA 1
ATOM 1942 C C . VAL A 1 249 ? 0.923 4.275 -2.248 1.00 96.31 249 VAL A C 1
ATOM 1944 O O . VAL A 1 249 ? -0.011 4.727 -2.909 1.00 96.31 249 VAL A O 1
ATOM 1947 N N . PRO A 1 250 ? 0.690 3.630 -1.089 1.00 95.62 250 PRO A N 1
ATOM 1948 C CA . PRO A 1 250 ? -0.655 3.315 -0.615 1.00 95.62 250 PRO A CA 1
ATOM 1949 C C . PRO A 1 250 ? -1.511 4.577 -0.444 1.00 95.62 250 PRO A C 1
ATOM 1951 O O . PRO A 1 250 ? -1.135 5.509 0.276 1.00 95.62 250 PRO A O 1
ATOM 1954 N N . GLY A 1 251 ? -2.686 4.565 -1.072 1.00 94.38 251 GLY A N 1
ATOM 1955 C CA . GLY A 1 251 ? -3.674 5.642 -1.077 1.00 94.38 251 GLY A CA 1
ATOM 1956 C C . GLY A 1 251 ? -3.572 6.589 -2.272 1.00 94.38 251 GLY A C 1
ATOM 1957 O O . GLY A 1 251 ? -4.444 7.437 -2.416 1.00 94.38 251 GLY A O 1
ATOM 1958 N N . VAL A 1 252 ? -2.534 6.471 -3.104 1.00 95.44 252 VAL A N 1
ATOM 1959 C CA . VAL A 1 252 ? -2.368 7.279 -4.321 1.00 95.44 252 VAL A CA 1
ATOM 1960 C C . VAL A 1 252 ? -3.189 6.672 -5.455 1.00 95.44 252 VAL A C 1
ATOM 1962 O O . VAL A 1 252 ? -3.069 5.477 -5.739 1.00 95.44 252 VAL A O 1
ATOM 1965 N N . CYS A 1 253 ? -3.986 7.506 -6.122 1.00 90.75 253 CYS A N 1
ATOM 1966 C CA . CYS A 1 253 ? -4.720 7.140 -7.329 1.00 90.75 253 CYS A CA 1
ATOM 1967 C C . CYS A 1 253 ? -3.930 7.514 -8.610 1.00 90.75 253 CYS A C 1
ATOM 1969 O O . CYS A 1 253 ? -2.944 8.252 -8.536 1.00 90.75 253 CYS A O 1
ATOM 1971 N N . PRO A 1 254 ? -4.338 7.030 -9.800 1.00 89.56 254 PRO A N 1
ATOM 1972 C CA . PRO A 1 254 ? -3.624 7.292 -11.057 1.00 89.56 254 PRO A CA 1
ATOM 1973 C C . PRO A 1 254 ? -3.454 8.775 -11.418 1.00 89.56 254 PRO A C 1
ATOM 1975 O O . PRO A 1 254 ? -2.435 9.148 -11.991 1.00 89.56 254 PRO A O 1
ATOM 1978 N N . ASP A 1 255 ? -4.411 9.627 -11.046 1.00 91.88 255 ASP A N 1
ATOM 1979 C CA . ASP A 1 255 ? -4.402 11.065 -11.367 1.00 91.88 255 ASP A CA 1
ATOM 1980 C C . ASP A 1 255 ? -3.516 11.897 -10.412 1.00 91.88 255 ASP A C 1
ATOM 1982 O O . ASP A 1 255 ? -3.351 13.113 -10.565 1.00 91.88 255 ASP A O 1
ATOM 1986 N N . ASP A 1 256 ? -2.950 11.241 -9.399 1.00 92.94 256 ASP A N 1
ATOM 1987 C CA . ASP A 1 256 ? -2.230 11.839 -8.274 1.00 92.94 256 ASP A CA 1
ATOM 1988 C C . ASP A 1 256 ? -0.719 11.565 -8.324 1.00 92.94 256 ASP A C 1
ATOM 1990 O O . ASP A 1 256 ? -0.013 11.719 -7.322 1.00 92.94 256 ASP A O 1
ATOM 1994 N N . VAL A 1 257 ? -0.209 11.176 -9.497 1.00 95.50 257 VAL A N 1
ATOM 1995 C CA . VAL A 1 257 ? 1.204 10.865 -9.718 1.00 95.50 257 VAL A CA 1
ATOM 1996 C C . VAL A 1 257 ? 1.802 11.608 -10.911 1.00 95.50 257 VAL A C 1
ATOM 1998 O O . VAL A 1 257 ? 1.220 11.720 -11.987 1.00 95.50 257 VAL A O 1
ATOM 2001 N N . GLU A 1 258 ? 3.037 12.054 -10.728 1.00 94.50 258 GLU A N 1
ATOM 2002 C CA . GLU A 1 258 ? 3.878 12.629 -11.766 1.00 94.50 258 GLU A CA 1
ATOM 2003 C C . GLU A 1 258 ? 5.206 11.874 -11.799 1.00 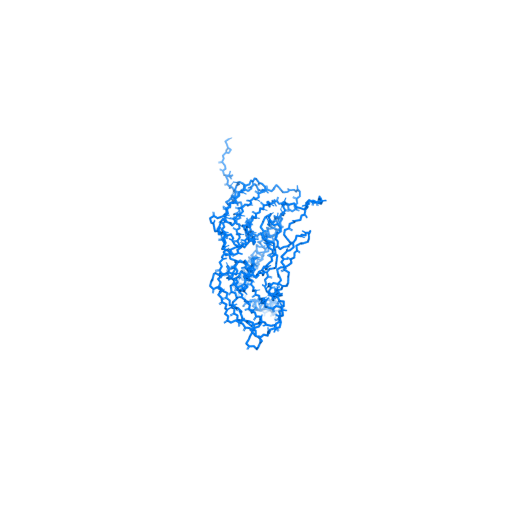94.50 258 GLU A C 1
ATOM 2005 O O . GLU A 1 258 ? 5.860 11.696 -10.767 1.00 94.50 258 GLU A O 1
ATOM 2010 N N . VAL A 1 259 ? 5.619 11.430 -12.986 1.00 93.25 259 VAL A N 1
ATOM 2011 C CA . VAL A 1 259 ? 6.911 10.768 -13.206 1.00 93.25 259 VAL A CA 1
ATOM 2012 C C . VAL A 1 259 ? 7.684 11.541 -14.264 1.00 93.25 259 VAL A C 1
ATOM 2014 O O . VAL A 1 259 ? 7.182 11.800 -15.354 1.00 93.25 259 VAL A O 1
ATOM 2017 N N . LEU A 1 260 ? 8.924 11.897 -13.941 1.00 89.88 260 LEU A N 1
ATOM 2018 C CA . LEU A 1 260 ? 9.832 12.636 -14.812 1.00 89.88 260 LEU A CA 1
ATOM 2019 C C . LEU A 1 260 ? 11.116 11.828 -14.991 1.00 89.88 260 LEU A C 1
ATOM 2021 O O . LEU A 1 260 ? 11.660 11.307 -14.019 1.00 89.88 260 LEU A O 1
ATOM 2025 N N . ALA A 1 261 ? 11.626 11.753 -16.217 1.00 86.00 261 ALA A N 1
ATOM 2026 C CA . ALA A 1 261 ? 12.939 11.182 -16.496 1.00 86.00 261 ALA A CA 1
ATOM 2027 C C . ALA A 1 261 ? 13.875 12.233 -17.091 1.00 86.00 261 ALA A C 1
ATOM 2029 O O . ALA A 1 261 ? 13.512 12.948 -18.023 1.00 86.00 261 ALA A O 1
ATOM 2030 N N . ASN A 1 262 ? 15.088 12.277 -16.550 1.00 82.12 262 ASN A N 1
ATOM 2031 C CA . ASN A 1 262 ? 16.246 12.990 -17.084 1.00 82.12 262 ASN A CA 1
ATOM 2032 C C . ASN A 1 262 ? 17.257 11.961 -17.614 1.00 82.12 262 ASN A C 1
ATOM 2034 O O . ASN A 1 262 ? 16.982 10.769 -17.575 1.00 82.12 262 ASN A O 1
ATOM 2038 N N . GLU A 1 263 ? 18.428 12.387 -18.094 1.00 78.31 263 GLU A N 1
ATOM 2039 C CA . GLU A 1 263 ? 19.416 11.513 -18.757 1.00 78.31 263 GLU A CA 1
ATOM 2040 C C . GLU A 1 263 ? 19.765 10.223 -17.994 1.00 78.31 263 GLU A C 1
ATOM 2042 O O . GLU A 1 263 ? 19.829 9.154 -18.602 1.00 78.31 263 GLU A O 1
ATOM 2047 N N . ASP A 1 264 ? 19.950 10.298 -16.679 1.00 78.31 264 ASP A N 1
ATOM 2048 C CA . ASP A 1 264 ? 20.405 9.196 -15.825 1.00 78.31 264 ASP A CA 1
ATOM 2049 C C . ASP A 1 264 ? 19.487 8.939 -14.620 1.00 78.31 264 ASP A C 1
ATOM 2051 O O . ASP A 1 264 ? 19.802 8.131 -13.744 1.00 78.31 264 ASP A O 1
ATOM 2055 N N . GLU A 1 265 ? 18.335 9.602 -14.571 1.00 84.06 265 GLU A N 1
ATOM 2056 C CA . GLU A 1 265 ? 17.533 9.700 -13.361 1.00 84.06 265 GLU A CA 1
ATOM 2057 C C . GLU A 1 265 ? 16.035 9.679 -13.631 1.00 84.06 265 GLU A C 1
ATOM 2059 O O . GLU A 1 265 ? 15.528 10.403 -14.485 1.00 84.06 265 GLU A O 1
ATOM 2064 N N . VAL A 1 266 ? 15.314 8.912 -12.817 1.00 88.25 266 VAL A N 1
ATOM 2065 C CA . VAL A 1 266 ? 13.854 8.936 -12.742 1.00 88.25 266 VAL A CA 1
ATOM 2066 C C . VAL A 1 266 ? 13.439 9.576 -11.425 1.00 88.25 266 VAL A C 1
ATOM 2068 O O . VAL A 1 266 ? 13.851 9.132 -10.352 1.00 88.25 266 VAL A O 1
ATOM 2071 N N . ARG A 1 267 ? 12.593 10.602 -11.492 1.00 91.19 267 ARG A N 1
ATOM 2072 C CA . ARG A 1 267 ? 11.903 11.173 -10.336 1.00 91.19 267 ARG A CA 1
ATOM 2073 C C . ARG A 1 267 ? 10.433 10.829 -10.387 1.00 91.19 267 ARG A C 1
ATOM 2075 O O . ARG A 1 267 ? 9.837 10.817 -11.459 1.00 91.19 267 ARG A O 1
ATOM 2082 N N . PHE A 1 268 ? 9.844 10.622 -9.220 1.00 94.12 268 PHE A N 1
ATOM 2083 C CA . PHE A 1 268 ? 8.397 10.597 -9.097 1.00 94.12 268 PHE A CA 1
ATOM 2084 C C . PHE A 1 268 ? 7.945 11.444 -7.915 1.00 94.12 268 PHE A C 1
ATOM 2086 O O . PHE A 1 268 ? 8.618 11.521 -6.881 1.00 94.12 268 PHE A O 1
ATOM 2093 N N . HIS A 1 269 ? 6.792 12.071 -8.081 1.00 94.94 269 HIS A N 1
ATOM 2094 C CA . HIS A 1 269 ? 6.056 12.747 -7.031 1.00 94.94 269 HIS A CA 1
ATOM 2095 C C . HIS A 1 269 ? 4.642 12.180 -7.019 1.00 94.94 269 HIS A C 1
ATOM 2097 O O . HIS A 1 269 ? 3.998 12.111 -8.062 1.00 94.94 269 HIS A O 1
ATOM 2103 N N . ALA A 1 270 ? 4.174 11.748 -5.856 1.00 95.50 270 ALA A N 1
ATOM 2104 C CA . ALA A 1 270 ? 2.820 11.254 -5.692 1.00 95.50 270 ALA A CA 1
ATOM 2105 C C . ALA A 1 270 ? 2.222 11.790 -4.395 1.00 95.50 270 ALA A C 1
ATOM 2107 O O . ALA A 1 270 ? 2.848 11.696 -3.338 1.00 95.50 270 ALA A O 1
ATOM 2108 N N . GLU A 1 271 ? 1.017 12.335 -4.464 1.00 94.62 271 GLU A N 1
ATOM 2109 C CA . GLU A 1 271 ? 0.353 12.957 -3.320 1.00 94.62 271 GLU A CA 1
ATOM 2110 C C . GLU A 1 271 ? -1.108 12.543 -3.274 1.00 94.62 271 GLU A C 1
ATOM 2112 O O . GLU A 1 271 ? -1.835 12.723 -4.240 1.00 94.62 271 GLU A O 1
ATOM 2117 N N . VAL A 1 272 ? -1.554 12.031 -2.130 1.00 93.69 272 VAL A N 1
ATOM 2118 C CA . VAL A 1 272 ? -2.963 11.676 -1.928 1.00 93.69 272 VAL A CA 1
ATOM 2119 C C . VAL A 1 272 ? -3.798 12.956 -1.847 1.00 93.69 272 VAL A C 1
ATOM 2121 O O . VAL A 1 272 ? -3.871 13.562 -0.776 1.00 93.69 272 VAL A O 1
ATOM 2124 N N . LYS A 1 273 ? -4.450 13.370 -2.942 1.00 87.38 273 LYS A N 1
ATOM 2125 C CA . LYS A 1 273 ? -5.251 14.610 -2.947 1.00 87.38 273 LYS A CA 1
ATOM 2126 C C . LYS A 1 273 ? -6.577 14.445 -2.206 1.00 87.38 273 LYS A C 1
ATOM 2128 O O . LYS A 1 273 ? -7.023 15.352 -1.505 1.00 87.38 273 LYS A O 1
ATOM 2133 N N . ASN A 1 274 ? -7.196 13.272 -2.327 1.00 84.81 274 ASN A N 1
ATOM 2134 C CA . ASN A 1 274 ? -8.484 12.963 -1.706 1.00 84.81 274 ASN A CA 1
ATOM 2135 C C . ASN A 1 274 ? -8.293 12.212 -0.384 1.00 84.81 274 ASN A C 1
ATOM 2137 O O . ASN A 1 274 ? -8.303 10.981 -0.328 1.00 84.81 274 ASN A O 1
ATOM 2141 N N . VAL A 1 275 ? -8.119 12.971 0.696 1.00 83.38 275 VAL A N 1
ATOM 2142 C CA . VAL A 1 275 ? -7.979 12.427 2.052 1.00 83.38 275 VAL A CA 1
ATOM 2143 C C . VAL A 1 275 ? -9.328 11.885 2.530 1.00 83.38 275 VAL A C 1
ATOM 2145 O O . VAL A 1 275 ? -10.336 12.589 2.499 1.00 83.38 275 VAL A O 1
ATOM 2148 N N . TYR A 1 276 ? -9.360 10.625 2.974 1.00 86.38 276 TYR A N 1
ATOM 2149 C CA . TYR A 1 276 ? -10.579 10.034 3.531 1.00 86.38 276 TYR A CA 1
ATOM 2150 C C . TYR A 1 276 ? -10.956 10.735 4.845 1.00 86.38 276 TYR A C 1
ATOM 2152 O O . TYR A 1 276 ? -10.070 11.145 5.587 1.00 86.38 276 TYR A O 1
ATOM 2160 N N . GLU A 1 277 ? -12.249 10.813 5.179 1.00 87.25 277 GLU A N 1
ATOM 2161 C CA . GLU A 1 277 ? -12.793 11.582 6.323 1.00 87.25 277 GLU A CA 1
ATOM 2162 C C . GLU A 1 277 ? -12.053 11.358 7.655 1.00 87.25 277 GLU A C 1
ATOM 2164 O O . GLU A 1 277 ? -11.977 12.233 8.515 1.00 87.25 277 GLU A O 1
ATOM 2169 N N . HIS A 1 278 ? -11.505 10.161 7.843 1.00 88.56 278 HIS A N 1
ATOM 2170 C CA . HIS A 1 278 ? -10.829 9.762 9.067 1.00 88.56 278 HIS A CA 1
ATOM 2171 C C . HIS A 1 278 ? -9.314 9.580 8.917 1.00 88.56 278 HIS A C 1
ATOM 2173 O O . HIS A 1 278 ? -8.650 9.237 9.898 1.00 88.56 278 HIS A O 1
ATOM 2179 N N . ASP A 1 279 ? -8.745 9.836 7.747 1.00 85.94 279 ASP A N 1
ATOM 2180 C CA . ASP A 1 279 ? -7.295 9.924 7.611 1.00 85.94 279 ASP A CA 1
ATOM 2181 C C . ASP A 1 279 ? -6.799 11.211 8.292 1.00 85.94 279 ASP A C 1
ATOM 2183 O O . ASP A 1 279 ? -7.449 12.251 8.249 1.00 85.94 279 ASP A O 1
ATOM 2187 N N . GLU A 1 280 ? -5.657 11.140 8.978 1.00 83.00 280 GLU A N 1
ATOM 2188 C CA . GLU A 1 280 ? -5.090 12.303 9.682 1.00 83.00 280 GLU A CA 1
ATOM 2189 C C . GLU A 1 280 ? -4.621 13.404 8.720 1.00 83.00 280 GLU A C 1
ATOM 2191 O O . GLU A 1 280 ? -4.704 14.586 9.040 1.00 83.00 280 GLU A O 1
ATOM 2196 N N . SER A 1 281 ? -4.059 13.018 7.574 1.00 86.44 281 SER A N 1
ATOM 2197 C CA . SER A 1 281 ? -3.566 13.926 6.534 1.00 86.44 281 SER A CA 1
ATOM 2198 C C . SER A 1 281 ? -3.238 13.159 5.251 1.00 86.44 281 SER A C 1
ATOM 2200 O O . SER A 1 281 ? -3.135 11.927 5.253 1.00 86.44 281 SER A O 1
ATOM 2202 N N . ALA A 1 282 ? -3.041 13.903 4.162 1.00 89.06 282 ALA A N 1
ATOM 2203 C CA . ALA A 1 282 ? -2.509 13.382 2.911 1.00 89.06 282 ALA A CA 1
ATOM 2204 C C . ALA A 1 282 ? -1.093 12.819 3.097 1.00 89.06 282 ALA A C 1
ATOM 2206 O O . ALA A 1 282 ? -0.275 13.364 3.845 1.00 89.06 282 ALA A O 1
ATOM 2207 N N . ARG A 1 283 ? -0.787 11.732 2.383 1.00 92.38 283 ARG A N 1
ATOM 2208 C CA . ARG A 1 283 ? 0.584 11.230 2.248 1.00 92.38 283 ARG A CA 1
ATOM 2209 C C . ARG A 1 283 ? 1.217 11.795 0.991 1.00 92.38 283 ARG A C 1
ATOM 2211 O O . ARG A 1 283 ? 0.577 11.837 -0.055 1.00 92.38 283 ARG A O 1
ATOM 2218 N N . VAL A 1 284 ? 2.493 12.149 1.112 1.00 93.38 284 VAL A N 1
ATOM 2219 C CA . VAL A 1 284 ? 3.325 12.599 -0.006 1.00 93.38 284 VAL A CA 1
ATOM 2220 C C . VAL A 1 284 ? 4.500 11.646 -0.146 1.00 93.38 284 VAL A C 1
ATOM 2222 O O . VAL A 1 284 ? 5.241 11.417 0.819 1.00 93.38 284 VAL A O 1
ATOM 2225 N N . PHE A 1 285 ? 4.676 11.115 -1.349 1.00 94.00 285 PHE A N 1
ATOM 2226 C CA . PHE A 1 285 ? 5.777 10.255 -1.743 1.00 94.00 285 PHE A CA 1
ATOM 2227 C C . PHE A 1 285 ? 6.646 10.976 -2.767 1.00 94.00 285 PHE A C 1
ATOM 2229 O O . PHE A 1 285 ? 6.158 11.511 -3.761 1.00 94.00 285 PHE A O 1
ATOM 2236 N N . HIS A 1 286 ? 7.951 10.972 -2.530 1.00 92.81 286 HIS A N 1
ATOM 2237 C CA . HIS A 1 286 ? 8.921 11.574 -3.425 1.00 92.81 286 HIS A CA 1
ATOM 2238 C C . HIS A 1 286 ? 10.108 10.640 -3.626 1.00 92.81 286 HIS A C 1
ATOM 2240 O O . HIS A 1 286 ? 10.791 10.264 -2.666 1.00 92.81 286 HIS A O 1
ATOM 2246 N N . GLY A 1 287 ? 10.338 10.292 -4.888 1.00 89.56 287 GLY A N 1
ATOM 2247 C CA . GLY A 1 287 ? 11.354 9.359 -5.340 1.00 89.56 287 GLY A CA 1
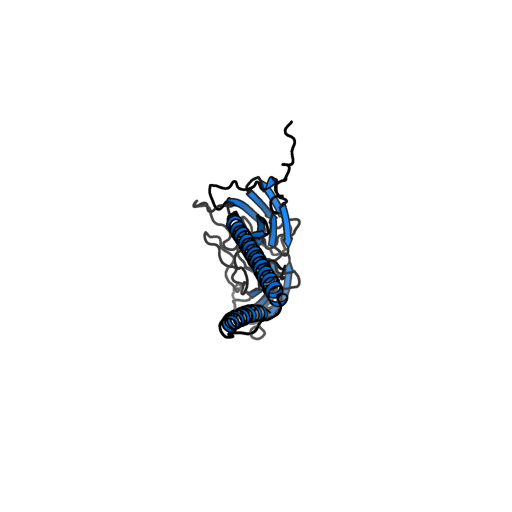ATOM 2248 C C . GLY A 1 287 ? 12.349 9.975 -6.308 1.00 89.56 287 GLY A C 1
ATOM 2249 O O . GLY A 1 287 ? 11.992 10.816 -7.129 1.00 89.56 287 GLY A O 1
ATOM 2250 N N . ARG A 1 288 ? 13.592 9.509 -6.235 1.00 87.88 288 ARG A N 1
ATOM 2251 C CA . ARG A 1 288 ? 14.717 9.849 -7.100 1.00 87.88 288 ARG A CA 1
ATOM 2252 C C . ARG A 1 288 ? 15.550 8.583 -7.244 1.00 87.88 288 ARG A C 1
ATOM 2254 O O . ARG A 1 288 ? 16.056 8.054 -6.256 1.00 87.88 288 ARG A O 1
ATOM 2261 N N . LEU A 1 289 ? 15.603 8.059 -8.455 1.00 83.44 289 LEU A N 1
ATOM 2262 C CA . LEU A 1 289 ? 16.169 6.757 -8.766 1.00 83.44 289 LEU A CA 1
ATOM 2263 C C . LEU A 1 289 ? 17.199 6.963 -9.869 1.00 83.44 289 LEU A C 1
ATOM 2265 O O . LEU A 1 289 ? 16.844 7.326 -10.990 1.00 83.44 289 LEU A O 1
ATOM 2269 N N . ASN A 1 290 ? 18.469 6.739 -9.546 1.00 79.69 290 ASN A N 1
ATOM 2270 C CA . ASN A 1 290 ? 19.559 6.904 -10.500 1.00 79.69 290 ASN A CA 1
ATOM 2271 C C . ASN A 1 290 ? 19.851 5.572 -11.182 1.00 79.69 290 ASN A C 1
ATOM 2273 O O . ASN A 1 290 ? 19.920 4.527 -10.526 1.00 79.69 290 ASN A O 1
ATOM 2277 N N . LEU A 1 291 ? 20.089 5.619 -12.485 1.00 73.88 291 LEU A N 1
ATOM 2278 C CA . LEU A 1 291 ? 20.657 4.502 -13.214 1.00 73.88 291 LEU A CA 1
ATOM 2279 C C . LEU A 1 291 ? 22.157 4.429 -12.987 1.00 73.88 291 LEU A C 1
ATOM 2281 O O . LEU A 1 291 ? 22.878 5.411 -13.154 1.00 73.88 291 LEU A O 1
ATOM 2285 N N . ARG A 1 292 ? 22.649 3.230 -12.685 1.00 65.69 292 ARG A N 1
ATOM 2286 C CA . ARG A 1 292 ? 24.082 2.963 -12.648 1.00 65.69 292 ARG A CA 1
ATOM 2287 C C . ARG A 1 292 ? 24.424 1.789 -13.554 1.00 65.69 292 ARG A C 1
ATOM 2289 O O . ARG A 1 292 ? 23.754 0.760 -13.516 1.00 65.69 292 ARG A O 1
ATOM 2296 N N . GLY A 1 293 ? 25.480 1.959 -14.348 1.00 57.53 293 GLY A N 1
ATOM 2297 C CA . GLY A 1 293 ? 26.145 0.867 -15.055 1.00 57.53 293 GLY A CA 1
ATOM 2298 C C . GLY A 1 293 ? 27.075 0.103 -14.109 1.00 57.53 293 GLY A C 1
ATOM 2299 O O . GLY A 1 293 ? 27.785 0.705 -13.303 1.00 57.53 293 GLY A O 1
ATOM 2300 N N . GLY A 1 294 ? 27.058 -1.224 -14.192 1.00 50.69 294 GLY A N 1
ATOM 2301 C CA . GLY A 1 294 ? 27.786 -2.142 -13.312 1.00 50.69 294 GLY A CA 1
ATOM 2302 C C . GLY A 1 294 ? 29.306 -2.142 -13.501 1.00 50.69 294 GLY A C 1
ATOM 2303 O O . GLY A 1 294 ? 30.017 -2.663 -12.646 1.00 50.69 294 GLY A O 1
ATOM 2304 N N . SER A 1 295 ? 29.814 -1.519 -14.569 1.00 47.59 295 SER A N 1
ATOM 2305 C CA . SER A 1 295 ? 31.241 -1.354 -14.860 1.00 47.59 295 SER A CA 1
ATOM 2306 C C . SER A 1 295 ? 31.549 0.075 -15.317 1.00 47.59 295 SER A C 1
ATOM 2308 O O . SER A 1 295 ? 30.769 0.688 -16.044 1.00 47.59 295 SER A O 1
ATOM 2310 N N . SER A 1 296 ? 32.726 0.593 -14.944 1.00 48.38 296 SER A N 1
ATOM 2311 C CA . SER A 1 296 ? 33.233 1.916 -15.345 1.00 48.38 296 SER A CA 1
ATOM 2312 C C . SER A 1 296 ? 33.527 2.052 -16.845 1.00 48.38 296 SER A C 1
ATOM 2314 O O . SER A 1 296 ? 33.904 3.132 -17.291 1.00 48.38 296 SER A O 1
ATOM 2316 N N . SER A 1 297 ? 33.420 0.968 -17.619 1.00 44.72 297 SER A N 1
ATOM 2317 C CA . SER A 1 297 ? 33.789 0.920 -19.039 1.00 44.72 297 SER A CA 1
ATOM 2318 C C . SER A 1 297 ? 32.608 0.997 -20.011 1.00 44.72 297 SER A C 1
ATOM 2320 O O . SER A 1 297 ? 32.832 0.972 -21.220 1.00 44.72 297 SER A O 1
ATOM 2322 N N . CYS A 1 298 ? 31.362 1.059 -19.530 1.00 46.41 298 CYS A N 1
ATOM 2323 C CA . CYS A 1 298 ? 30.181 1.127 -20.393 1.00 46.41 298 CYS A CA 1
ATOM 2324 C C . CYS A 1 298 ? 29.376 2.405 -20.104 1.00 46.41 298 CYS A C 1
ATOM 2326 O O . CYS A 1 298 ? 28.920 2.582 -18.973 1.00 46.41 298 CYS A O 1
ATOM 2328 N N . PRO A 1 299 ? 29.193 3.300 -21.096 1.00 53.50 299 PRO A N 1
ATOM 2329 C CA . PRO A 1 299 ? 28.338 4.471 -20.937 1.00 53.50 299 PRO A CA 1
ATOM 2330 C C . PRO A 1 299 ? 26.921 4.025 -20.573 1.00 53.50 299 PRO A C 1
ATOM 2332 O O . PRO A 1 299 ? 26.352 3.169 -21.253 1.00 53.50 299 PRO A O 1
ATOM 2335 N N . VAL A 1 300 ? 26.350 4.596 -19.510 1.00 58.91 300 VAL A N 1
ATOM 2336 C CA . VAL A 1 300 ? 24.935 4.387 -19.182 1.00 58.91 300 VAL A CA 1
ATOM 2337 C C . VAL A 1 300 ? 24.115 4.972 -20.338 1.00 58.91 300 VAL A C 1
ATOM 2339 O O . VAL A 1 300 ? 24.270 6.157 -20.634 1.00 58.91 300 VAL A O 1
ATOM 2342 N N . PRO A 1 301 ? 23.285 4.178 -21.040 1.00 62.84 301 PRO A N 1
ATOM 2343 C CA . PRO A 1 301 ? 22.465 4.707 -22.122 1.00 62.84 301 PRO A CA 1
ATOM 2344 C C . PRO A 1 301 ? 21.488 5.745 -21.566 1.00 62.84 301 PRO A C 1
ATOM 2346 O O . PRO A 1 301 ? 20.766 5.443 -20.615 1.00 62.84 301 PRO A O 1
ATOM 2349 N N . SER A 1 302 ? 21.455 6.940 -22.165 1.00 68.31 302 SER A N 1
ATOM 2350 C CA . SER A 1 302 ? 20.566 8.022 -21.728 1.00 68.31 302 SER A CA 1
ATOM 2351 C C . SER A 1 302 ? 19.104 7.577 -21.756 1.00 68.31 302 SER A C 1
ATOM 2353 O O . SER A 1 302 ? 18.610 7.084 -22.777 1.00 68.31 302 SER A O 1
ATOM 2355 N N . LEU A 1 303 ? 18.392 7.796 -20.651 1.00 71.81 303 LEU A N 1
ATOM 2356 C CA . LEU A 1 303 ? 16.952 7.561 -20.541 1.00 71.81 303 LEU A CA 1
ATOM 2357 C C . LEU A 1 303 ? 16.141 8.386 -21.537 1.00 71.81 303 LEU A C 1
ATOM 2359 O O . LEU A 1 303 ? 15.077 7.935 -21.944 1.00 71.81 303 LEU A O 1
ATOM 2363 N N . LEU A 1 304 ? 16.652 9.538 -21.984 1.00 71.38 304 LEU A N 1
ATOM 2364 C CA . LEU A 1 304 ? 15.968 10.385 -22.968 1.00 71.38 304 LEU A CA 1
ATOM 2365 C C . LEU A 1 304 ? 15.795 9.690 -24.325 1.00 71.38 304 LEU A C 1
ATOM 2367 O O . LEU A 1 304 ? 14.921 10.055 -25.105 1.00 71.38 304 LEU A O 1
ATOM 2371 N N . THR A 1 305 ? 16.615 8.676 -24.612 1.00 67.75 305 THR A N 1
ATOM 2372 C CA . THR A 1 305 ? 16.516 7.880 -25.847 1.00 67.75 305 THR A CA 1
ATOM 2373 C C . THR A 1 305 ? 15.546 6.704 -25.731 1.00 67.75 305 THR A C 1
ATOM 2375 O O . THR A 1 305 ? 15.372 5.947 -26.687 1.00 67.75 305 THR A O 1
ATOM 2378 N N . ARG A 1 306 ? 14.924 6.521 -24.560 1.00 76.94 306 ARG A N 1
ATOM 2379 C CA . ARG A 1 306 ? 14.060 5.385 -24.237 1.00 76.94 306 ARG A CA 1
ATOM 2380 C C . ARG A 1 306 ? 12.641 5.857 -23.960 1.00 76.94 306 ARG A C 1
ATOM 2382 O O . ARG A 1 306 ? 12.409 6.933 -23.422 1.00 76.94 306 ARG A O 1
ATOM 2389 N N . THR A 1 307 ? 11.673 5.013 -24.292 1.00 82.19 307 THR A N 1
ATOM 2390 C CA . THR A 1 307 ? 10.276 5.252 -23.925 1.00 82.19 307 THR A CA 1
ATOM 2391 C C . THR A 1 307 ? 10.073 4.905 -22.454 1.00 82.19 307 THR A C 1
ATOM 2393 O O . THR A 1 307 ? 10.349 3.778 -22.039 1.00 82.19 307 THR A O 1
ATOM 2396 N N . LEU A 1 308 ? 9.578 5.867 -21.678 1.00 87.75 308 LEU A N 1
ATOM 2397 C CA . LEU A 1 308 ? 9.132 5.663 -20.305 1.00 87.75 308 LEU A CA 1
ATOM 2398 C C . LEU A 1 308 ? 7.609 5.514 -20.295 1.00 87.75 308 LEU A C 1
ATOM 2400 O O . LEU A 1 308 ? 6.897 6.355 -20.836 1.00 87.75 308 LEU A O 1
ATOM 2404 N N . GLY A 1 309 ? 7.125 4.446 -19.673 1.00 90.38 309 GLY A N 1
ATOM 2405 C CA . GLY A 1 309 ? 5.721 4.260 -19.332 1.00 90.38 309 GLY A CA 1
ATOM 2406 C C . GLY A 1 309 ? 5.579 4.114 -17.825 1.00 90.38 309 GLY A C 1
ATOM 2407 O O . GLY A 1 309 ? 6.452 3.541 -17.172 1.00 90.38 309 GLY A O 1
ATOM 2408 N N . TYR A 1 310 ? 4.492 4.620 -17.262 1.00 93.50 310 TYR A N 1
ATOM 2409 C CA . TYR A 1 310 ? 4.163 4.393 -15.863 1.00 93.50 310 TYR A CA 1
ATOM 2410 C C . TYR A 1 310 ? 2.658 4.243 -15.686 1.00 93.50 310 TYR A C 1
ATOM 2412 O O . TYR A 1 310 ? 1.880 4.727 -16.505 1.00 93.50 310 TYR A O 1
ATOM 2420 N N . ASP A 1 311 ? 2.276 3.551 -14.623 1.00 93.19 311 ASP A N 1
ATOM 2421 C CA . ASP A 1 311 ? 0.890 3.378 -14.215 1.00 93.19 311 ASP A CA 1
ATOM 2422 C C . ASP A 1 311 ? 0.825 3.204 -12.695 1.00 93.19 311 ASP A C 1
ATOM 2424 O O . ASP A 1 311 ? 1.774 2.706 -12.082 1.00 93.19 311 ASP A O 1
ATOM 2428 N N . VAL A 1 312 ? -0.283 3.603 -12.079 1.00 94.44 312 VAL A N 1
ATOM 2429 C CA . VAL A 1 312 ? -0.533 3.376 -10.653 1.00 94.44 312 VAL A CA 1
ATOM 2430 C C . VAL A 1 312 ? -1.750 2.489 -10.523 1.00 94.44 312 VAL A C 1
ATOM 2432 O O . VAL A 1 312 ? -2.850 2.860 -10.912 1.00 94.44 312 VAL A O 1
ATOM 2435 N N . GLN A 1 313 ? -1.568 1.319 -9.922 1.00 93.12 313 GLN A N 1
ATOM 2436 C CA . GLN A 1 313 ? -2.665 0.390 -9.679 1.00 93.12 313 GLN A CA 1
ATOM 2437 C C . GLN A 1 313 ? -2.686 -0.004 -8.215 1.00 93.12 313 GLN A C 1
ATOM 2439 O O . GLN A 1 313 ? -1.682 -0.468 -7.674 1.00 93.12 313 GLN A O 1
ATOM 2444 N N . PHE A 1 314 ? -3.843 0.183 -7.579 1.00 94.50 314 PHE A N 1
ATOM 2445 C CA . PHE A 1 314 ? -4.099 -0.247 -6.205 1.00 94.50 314 PHE A CA 1
ATOM 2446 C C . PHE A 1 314 ? -3.008 0.215 -5.221 1.00 94.50 314 PHE A C 1
ATOM 2448 O O . PHE A 1 314 ? -2.530 -0.561 -4.396 1.00 94.50 314 PHE A O 1
ATOM 2455 N N . GLY A 1 315 ? -2.565 1.473 -5.329 1.00 94.69 315 GLY A N 1
ATOM 2456 C CA . GLY A 1 315 ? -1.516 2.025 -4.465 1.00 94.69 315 GLY A CA 1
ATOM 2457 C C . GLY A 1 315 ? -0.108 1.490 -4.748 1.00 94.69 315 GLY A C 1
ATOM 2458 O O . GLY A 1 315 ? 0.726 1.468 -3.843 1.00 94.69 315 GLY A O 1
ATOM 2459 N N . VAL A 1 316 ? 0.171 1.033 -5.973 1.00 95.25 316 VAL A N 1
ATOM 2460 C CA . VAL A 1 316 ? 1.515 0.663 -6.448 1.00 95.25 316 VAL A CA 1
ATOM 2461 C C . VAL A 1 316 ? 1.811 1.408 -7.742 1.00 95.25 316 VAL A C 1
ATOM 2463 O O . VAL A 1 316 ? 1.131 1.202 -8.743 1.00 95.25 316 VAL A O 1
ATOM 2466 N N . LEU A 1 317 ? 2.853 2.236 -7.728 1.00 95.62 317 LEU A N 1
ATOM 2467 C CA . LEU A 1 317 ? 3.404 2.894 -8.906 1.00 95.62 317 LEU A CA 1
ATOM 2468 C C . LEU A 1 317 ? 4.338 1.925 -9.624 1.00 95.62 317 LEU A C 1
ATOM 2470 O O . LEU A 1 317 ? 5.369 1.530 -9.077 1.00 95.62 317 LEU A O 1
ATOM 2474 N N . LYS A 1 318 ? 3.989 1.567 -10.855 1.00 93.50 318 LYS A N 1
ATOM 2475 C CA . LYS A 1 318 ? 4.800 0.760 -11.763 1.00 93.50 318 LYS A CA 1
ATOM 2476 C C . LYS A 1 318 ? 5.413 1.668 -12.815 1.00 93.50 318 LYS A C 1
ATOM 2478 O O . LYS A 1 318 ? 4.705 2.437 -13.456 1.00 93.50 318 LYS A O 1
ATOM 2483 N N . ILE A 1 319 ? 6.721 1.571 -13.011 1.00 91.44 319 ILE A N 1
ATOM 2484 C CA . ILE A 1 319 ? 7.457 2.322 -14.030 1.00 91.44 319 ILE A CA 1
ATOM 2485 C C . ILE A 1 319 ? 8.181 1.311 -14.915 1.00 91.44 319 ILE A C 1
ATOM 2487 O O . ILE A 1 319 ? 8.884 0.425 -14.428 1.00 91.44 319 ILE A O 1
ATOM 2491 N N . VAL A 1 320 ? 8.012 1.445 -16.225 1.00 89.50 320 VAL A N 1
ATOM 2492 C CA . VAL A 1 320 ? 8.659 0.622 -17.244 1.00 89.50 320 VAL A CA 1
ATOM 2493 C C . VAL A 1 320 ? 9.477 1.527 -18.147 1.00 89.50 320 VAL A C 1
ATOM 2495 O O . VAL A 1 320 ? 8.970 2.485 -18.724 1.00 89.50 320 VAL A O 1
ATOM 2498 N N . ILE A 1 321 ? 10.749 1.193 -18.305 1.00 86.88 321 ILE A N 1
ATOM 2499 C CA . ILE A 1 321 ? 11.638 1.841 -19.263 1.00 86.88 321 ILE A CA 1
ATOM 2500 C C . ILE A 1 321 ? 11.918 0.844 -20.373 1.00 86.88 321 ILE A C 1
ATOM 2502 O O . ILE A 1 321 ? 12.447 -0.245 -20.126 1.00 86.88 321 ILE A O 1
ATOM 2506 N N . ALA A 1 322 ? 11.562 1.220 -21.596 1.00 83.31 322 ALA A N 1
ATOM 2507 C CA . ALA A 1 322 ? 11.791 0.402 -22.770 1.00 83.31 322 ALA A CA 1
ATOM 2508 C C . ALA A 1 322 ? 13.297 0.163 -23.001 1.00 83.31 322 ALA A C 1
ATOM 2510 O O . ALA A 1 322 ? 14.133 1.006 -22.651 1.00 83.31 322 ALA A O 1
ATOM 2511 N N . PRO A 1 323 ? 13.663 -0.985 -23.595 1.00 75.69 323 PRO A N 1
ATOM 2512 C CA . PRO A 1 323 ? 15.028 -1.222 -24.037 1.00 75.69 323 PRO A CA 1
ATOM 2513 C C . PRO A 1 323 ? 15.487 -0.144 -25.035 1.00 75.69 323 PRO A C 1
ATOM 2515 O O . PRO A 1 323 ? 14.654 0.477 -25.700 1.00 75.69 323 PRO A O 1
ATOM 2518 N N . PRO A 1 324 ? 16.807 0.098 -25.148 1.00 68.81 324 PRO A N 1
ATOM 2519 C CA . PRO A 1 324 ? 17.321 1.042 -26.127 1.00 68.81 324 PRO A CA 1
ATOM 2520 C C . PRO A 1 324 ? 16.974 0.545 -27.541 1.00 68.81 324 PRO A C 1
ATOM 2522 O O . PRO A 1 324 ? 16.947 -0.672 -27.762 1.00 68.81 324 PRO A O 1
ATOM 2525 N N . PRO A 1 325 ? 16.702 1.453 -28.493 1.00 65.75 325 PRO A N 1
ATOM 2526 C CA . PRO A 1 325 ? 16.456 1.056 -29.872 1.00 65.75 325 PRO A CA 1
ATOM 2527 C C . PRO A 1 325 ? 17.660 0.266 -30.413 1.00 65.75 325 PRO A C 1
ATOM 2529 O O . PRO A 1 325 ? 18.800 0.546 -30.023 1.00 65.75 325 PRO A O 1
ATOM 2532 N N . PRO A 1 326 ? 17.433 -0.738 -31.280 1.00 61.00 326 PRO A N 1
ATOM 2533 C CA . PRO A 1 326 ? 18.529 -1.461 -31.905 1.00 61.00 326 PRO A CA 1
ATOM 2534 C C . PRO A 1 326 ? 19.429 -0.469 -32.659 1.00 61.00 326 PRO A C 1
ATOM 2536 O O . PRO A 1 326 ? 18.924 0.515 -33.206 1.00 61.00 326 PRO A O 1
ATOM 2539 N N . PRO A 1 327 ? 20.754 -0.689 -32.682 1.00 57.22 327 PRO A N 1
ATOM 2540 C CA . PRO A 1 327 ? 21.644 0.155 -33.464 1.00 57.22 327 PRO A CA 1
ATOM 2541 C C . PRO A 1 327 ? 21.201 0.129 -34.933 1.00 57.22 327 PRO A C 1
ATOM 2543 O O . PRO A 1 327 ? 20.965 -0.938 -35.495 1.00 57.22 327 PRO A O 1
ATOM 2546 N N . ASN A 1 328 ? 21.060 1.309 -35.541 1.00 46.44 328 ASN A N 1
ATOM 2547 C CA . ASN A 1 328 ? 20.800 1.426 -36.972 1.00 46.44 328 ASN A CA 1
ATOM 2548 C C . ASN A 1 328 ? 21.996 0.834 -37.729 1.00 46.44 328 ASN A C 1
ATOM 2550 O O . ASN A 1 328 ? 23.057 1.458 -37.766 1.00 46.44 328 ASN A O 1
ATOM 2554 N N . ASP A 1 329 ? 21.819 -0.322 -38.368 1.00 43.09 329 ASP A N 1
ATOM 2555 C CA . ASP A 1 329 ? 22.750 -0.857 -39.370 1.00 43.09 329 ASP A CA 1
ATOM 2556 C C . ASP A 1 329 ? 22.661 -0.016 -40.657 1.00 43.09 329 ASP A C 1
ATOM 2558 O O . ASP A 1 329 ? 22.242 -0.464 -41.720 1.00 43.09 329 ASP A O 1
ATOM 2562 N N . ASN A 1 330 ? 23.067 1.251 -40.571 1.00 42.16 330 ASN A N 1
ATOM 2563 C CA . ASN A 1 330 ? 23.337 2.087 -41.736 1.00 42.16 330 ASN A CA 1
ATOM 2564 C C . ASN A 1 330 ? 24.843 2.092 -42.016 1.00 42.16 330 ASN A C 1
ATOM 2566 O O . ASN A 1 330 ? 25.486 3.136 -42.072 1.00 42.16 330 ASN A O 1
ATOM 2570 N N . THR A 1 331 ? 25.402 0.906 -42.238 1.00 44.22 331 THR A N 1
ATOM 2571 C CA . THR A 1 331 ? 26.649 0.740 -42.994 1.00 44.22 331 THR A CA 1
ATOM 2572 C C . THR A 1 331 ? 26.390 -0.167 -44.184 1.00 44.22 331 THR A C 1
ATOM 2574 O O . THR A 1 331 ? 26.846 -1.300 -44.243 1.00 44.22 331 THR A O 1
ATOM 2577 N N . THR A 1 332 ? 25.652 0.354 -45.165 1.00 36.00 332 THR A N 1
ATOM 2578 C CA . THR A 1 332 ? 25.737 -0.132 -46.547 1.00 36.00 332 THR A CA 1
ATOM 2579 C C . THR A 1 332 ? 26.107 1.043 -47.450 1.00 36.00 332 THR A C 1
ATOM 2581 O O . THR A 1 332 ? 25.259 1.819 -47.868 1.00 36.00 332 THR A O 1
ATOM 2584 N N . THR A 1 333 ? 27.421 1.164 -47.671 1.00 38.03 333 THR A N 1
ATOM 2585 C CA . THR A 1 333 ? 28.123 1.680 -48.863 1.00 38.03 333 THR A CA 1
ATOM 2586 C C . THR A 1 333 ? 27.653 2.980 -49.526 1.00 38.03 333 THR A C 1
ATOM 2588 O O . THR A 1 333 ? 26.587 3.029 -50.132 1.00 38.03 333 THR A O 1
ATOM 2591 N N . LYS A 1 334 ? 28.584 3.933 -49.642 1.00 31.66 334 LYS A N 1
ATOM 2592 C CA . LYS A 1 334 ? 29.227 4.263 -50.930 1.00 31.66 334 LYS A CA 1
ATOM 2593 C C . LYS A 1 334 ? 30.546 4.995 -50.666 1.00 31.66 334 LYS A C 1
ATOM 2595 O O . LYS A 1 334 ? 30.555 6.164 -50.303 1.00 31.66 334 LYS A O 1
ATOM 2600 N N . SER A 1 335 ? 31.649 4.270 -50.806 1.00 39.44 335 SER A N 1
ATOM 2601 C CA . SER A 1 335 ? 32.934 4.854 -51.178 1.00 39.44 335 SER A CA 1
ATOM 2602 C C . SER A 1 335 ? 32.896 5.075 -52.691 1.00 39.44 335 SER A C 1
ATOM 2604 O O . SER A 1 335 ? 32.796 4.092 -53.431 1.00 39.44 335 SER A O 1
ATOM 2606 N N . GLU A 1 336 ? 32.904 6.335 -53.119 1.00 35.38 336 GLU A N 1
ATOM 2607 C CA . GLU A 1 336 ? 33.370 6.726 -54.457 1.00 35.38 336 GLU A CA 1
ATOM 2608 C C . GLU A 1 336 ? 34.872 7.001 -54.420 1.00 35.38 336 GLU A C 1
ATOM 2610 O O . GLU A 1 336 ? 35.340 7.541 -53.386 1.00 35.38 336 GLU A O 1
#

Radius of gyration: 33.11 Å; chains: 1; bounding box: 60×80×94 Å

Organism: Thlaspi arvense (NCBI:txid13288)

Sequence (336 aa):
DIEGEFAFGRLIITLLTSSYYFTTATSQTALPRRAFAFSTTVLSSIQQQTQNLHFYANEREREKRENSEKEKKMAELQFLDSTGIPFTREGLYATNNQFQKAGPKGFIQVKVLENDSLYIRVDLPGVPDDAVRHRVDSVRQKVIFFSGETPNDGNPKDGVREYSGSAGLGCDCCEITGVDAKMKDGVLRMIVSRVKVKNHESKCTLTLPPFTGNSGRCLEDHPFVVKGRKSPFVGAPVRNGGLYLAVDVPGVCPDDVEVLANEDEVRFHAEVKNVYEHDESARVFHGRLNLRGGSSSCPVPSLLTRTLGYDVQFGVLKIVIAPPPPPNDNTTTKSE

InterPro domains:
  IPR008978 HSP20-like chaperone [G3DSA:2.60.40.790] (85-204)
  IPR008978 HSP20-like chaperone [SSF49764] (114-199)
  IPR008978 HSP20-like chaperone [SSF49764] (233-320)
  IPR044656 Heat shock protein HSP14.7/HSP23.5/HSP23.6-like [PTHR46991] (93-323)

Foldseek 3Di:
DVVVVVVVVVVVVVVVVVVVVVVPDDDDDDDDPVVVVVVVVVVVVVVVVVVVVVVVVVVVVVVVVVVVVVVVQLVFKDKDFPLDPPPDPPQWDQLAANQWPDFWGDQWDWFQDPVRKIKIKGFQFQFDFPFKDWDADPPQQFKIKIKGKHDPPVPVQQDIWIFIDMKGFPDNFKHWDDWDWTAFLRMIIIITDIDGNDDDPDRRGGMPPPDGTTIDSHRDFQPGTPDGGRHQKDKDGDPQNKIKIKGQQGQFAFVQKDWDFWFFKIKMWGWNPDADPPGPDIIIGITIIGIGGNDPPDDDGGLVQWDWDWGRDSRMIMIITHHHPDPPPPPDDDDD

Secondary structure (DSSP, 8-state):
--HHHHHHHHHHHHHHHHHHHHTTS-------THHHHHHHHHHHHHHHHHHHHHHHHHHHHHHHHHHHHHHHHHTTEEEEE-S----STT--EETTBTTEEES--SSEEEEE-TTSPEEEEEE-TT--TT-EEEEE-TTTS-EEEEEEE----S-TTT---EEEEEEEE--TTEEEEEEEEEEETTEEEEEEEEEE-S--SS----EES-PPP-EESSPPP-TTEEES--SSEEEEE-GGG-EEEEEE-TT--GGGEEEEE-SSEEEEEEE--S--TT-SS--EEEEEEEEEESSTTSPPPPGGGS-EEEEEETTEEEEEEPPPPPP---------

pLDDT: mean 76.52, std 19.23, range [31.66, 97.81]